Protein AF-A0A6V8PEJ6-F1 (afdb_monomer_lite)

Organism: NCBI:txid2754717

Structure (mmCIF, N/CA/C/O backbone):
data_AF-A0A6V8PEJ6-F1
#
_entry.id   AF-A0A6V8PEJ6-F1
#
loop_
_atom_site.group_PDB
_atom_site.id
_atom_site.type_symbol
_atom_site.label_atom_id
_atom_site.label_alt_id
_atom_site.label_comp_id
_atom_site.label_asym_id
_atom_site.label_entity_id
_atom_site.label_seq_id
_atom_site.pdbx_PDB_ins_code
_atom_site.Cartn_x
_atom_site.Cartn_y
_atom_site.Cartn_z
_atom_site.occupancy
_atom_site.B_iso_or_equiv
_atom_site.auth_seq_id
_atom_site.auth_comp_id
_atom_site.auth_asym_id
_atom_site.auth_atom_id
_atom_site.pdbx_PDB_model_num
ATOM 1 N N . ASP A 1 1 ? 34.571 11.837 -68.933 1.00 83.56 1 ASP A N 1
ATOM 2 C CA . ASP A 1 1 ? 34.735 12.497 -67.624 1.00 83.56 1 ASP A CA 1
ATOM 3 C C . ASP A 1 1 ? 33.557 12.361 -66.651 1.00 83.56 1 ASP A C 1
ATOM 5 O O . ASP A 1 1 ? 33.767 12.347 -65.449 1.00 83.56 1 ASP A O 1
ATOM 9 N N . LEU A 1 2 ? 32.309 12.192 -67.110 1.00 94.44 2 LEU A N 1
ATOM 10 C CA . LEU A 1 2 ? 31.148 12.070 -66.205 1.00 94.44 2 LEU A CA 1
ATOM 11 C C . LEU A 1 2 ? 31.206 10.866 -65.246 1.00 94.44 2 LEU A C 1
ATOM 13 O O . LEU A 1 2 ? 30.817 10.989 -64.090 1.00 94.44 2 LEU A O 1
ATOM 17 N N . SER A 1 3 ? 31.718 9.718 -65.701 1.00 96.25 3 SER A N 1
ATOM 18 C CA . SER A 1 3 ? 31.796 8.504 -64.872 1.00 96.25 3 SER A CA 1
ATOM 19 C C . SER A 1 3 ? 32.694 8.672 -63.643 1.00 96.25 3 SER A C 1
ATOM 21 O O . SER A 1 3 ? 32.374 8.134 -62.589 1.00 96.25 3 SER A O 1
ATOM 23 N N . ALA A 1 4 ? 33.798 9.418 -63.763 1.00 96.31 4 ALA A N 1
ATOM 24 C CA . ALA A 1 4 ? 34.712 9.661 -62.649 1.00 96.31 4 ALA A CA 1
ATOM 25 C C . ALA A 1 4 ? 34.048 10.547 -61.587 1.00 96.31 4 ALA A C 1
ATOM 27 O O . ALA A 1 4 ? 34.041 10.201 -60.410 1.00 96.31 4 ALA A O 1
ATOM 28 N N . LYS A 1 5 ? 33.376 11.619 -62.025 1.00 97.12 5 LYS A N 1
ATOM 29 C CA . LYS A 1 5 ? 32.626 12.521 -61.142 1.00 97.12 5 LYS A CA 1
ATOM 30 C C . LYS A 1 5 ? 31.490 11.814 -60.391 1.00 97.12 5 LYS A C 1
ATOM 32 O O . LYS A 1 5 ? 31.260 12.100 -59.222 1.00 97.12 5 LYS A O 1
ATOM 37 N N . VAL A 1 6 ? 30.784 10.885 -61.042 1.00 97.50 6 VAL A N 1
ATOM 38 C CA . VAL A 1 6 ? 29.747 10.073 -60.378 1.00 97.50 6 VAL A CA 1
ATOM 39 C C . VAL A 1 6 ? 30.364 9.149 -59.327 1.00 97.50 6 VAL A C 1
ATOM 41 O O . VAL A 1 6 ? 29.827 9.059 -58.228 1.00 97.50 6 VAL A O 1
ATOM 44 N N . SER A 1 7 ? 31.494 8.502 -59.631 1.00 97.19 7 SER A N 1
ATOM 45 C CA . SER A 1 7 ? 32.195 7.639 -58.667 1.00 97.19 7 SER A CA 1
ATOM 46 C C . SER A 1 7 ? 32.641 8.422 -57.432 1.00 97.19 7 SER A C 1
ATOM 48 O O . SER A 1 7 ? 32.382 7.999 -56.311 1.00 97.19 7 SER A O 1
ATOM 50 N N . GLU A 1 8 ? 33.231 9.601 -57.635 1.00 97.50 8 GLU A N 1
ATOM 51 C CA . GLU A 1 8 ? 33.653 10.494 -56.553 1.00 97.50 8 GLU A CA 1
ATOM 52 C C . GLU A 1 8 ? 32.466 10.946 -55.688 1.00 97.50 8 GLU A C 1
ATOM 54 O O . GLU A 1 8 ? 32.541 10.899 -54.462 1.00 97.50 8 GLU A O 1
ATOM 59 N N . MET A 1 9 ? 31.336 11.311 -56.310 1.00 97.69 9 MET A N 1
ATOM 60 C CA . MET A 1 9 ? 30.112 11.648 -55.578 1.00 97.69 9 MET A CA 1
ATOM 61 C C . MET A 1 9 ? 29.612 10.469 -54.735 1.00 97.69 9 MET A C 1
ATOM 63 O O . MET A 1 9 ? 29.297 10.655 -53.563 1.00 97.69 9 MET A O 1
ATOM 67 N N . VAL A 1 10 ? 29.559 9.257 -55.297 1.00 97.88 10 VAL A N 1
ATOM 68 C CA . VAL A 1 10 ? 29.095 8.058 -54.576 1.00 97.88 10 VAL A CA 1
ATOM 69 C C . VAL A 1 10 ? 30.013 7.720 -53.399 1.00 97.88 10 VAL A C 1
ATOM 71 O O . VAL A 1 10 ? 29.522 7.405 -52.314 1.00 97.88 10 VAL A O 1
ATOM 74 N N . GLU A 1 11 ? 31.331 7.822 -53.574 1.00 97.69 11 GLU A N 1
ATOM 75 C CA . GLU A 1 11 ? 32.294 7.623 -52.487 1.00 97.69 11 GLU A CA 1
ATOM 76 C C . GLU A 1 11 ? 32.169 8.696 -51.397 1.00 97.69 11 GLU A C 1
ATOM 78 O O . GLU A 1 11 ? 32.212 8.364 -50.210 1.00 97.69 11 GLU A O 1
ATOM 83 N N . GLY A 1 12 ? 31.962 9.960 -51.785 1.00 97.69 12 GLY A N 1
ATOM 84 C CA . GLY A 1 12 ? 31.698 11.068 -50.865 1.00 97.69 12 GLY A CA 1
ATOM 85 C C . GLY A 1 12 ? 30.458 10.815 -50.008 1.00 97.69 12 GLY A C 1
ATOM 86 O O . GLY A 1 12 ? 30.550 10.806 -48.781 1.00 97.69 12 GLY A O 1
ATOM 87 N N . PHE A 1 13 ? 29.330 10.473 -50.639 1.00 98.06 13 PHE A N 1
ATOM 88 C CA . PHE A 1 13 ? 28.095 10.108 -49.935 1.00 98.06 13 PHE A CA 1
ATOM 89 C C . PHE A 1 13 ? 28.278 8.906 -49.002 1.00 98.06 13 PHE A C 1
ATOM 91 O O . PHE A 1 13 ? 27.694 8.863 -47.918 1.00 98.06 13 PHE A O 1
ATOM 98 N N . GLY A 1 14 ? 29.083 7.918 -49.405 1.00 97.81 14 GLY A N 1
ATOM 99 C CA . GLY A 1 14 ? 29.404 6.764 -48.567 1.00 97.81 14 GLY A CA 1
ATOM 100 C C . GLY A 1 14 ? 30.114 7.161 -47.271 1.00 97.81 14 GLY A C 1
ATOM 101 O O . GLY A 1 14 ? 29.737 6.683 -46.199 1.00 97.81 14 GLY A O 1
ATOM 102 N N . LYS A 1 15 ? 31.099 8.064 -47.359 1.00 98.00 15 LYS A N 1
ATOM 103 C CA . LYS A 1 15 ? 31.847 8.578 -46.200 1.00 98.00 15 LYS A CA 1
ATOM 104 C C . LYS A 1 15 ? 30.971 9.442 -45.298 1.00 98.00 15 LYS A C 1
ATOM 106 O O . LYS A 1 15 ? 30.886 9.153 -44.108 1.00 98.00 15 LYS A O 1
ATOM 111 N N . GLU A 1 16 ? 30.247 10.408 -45.863 1.00 98.12 16 GLU A N 1
ATOM 112 C CA . GLU A 1 16 ? 29.334 11.277 -45.104 1.00 98.12 16 GLU A CA 1
ATOM 113 C C . GLU A 1 16 ? 28.268 10.464 -44.360 1.00 98.12 16 GLU A C 1
ATOM 115 O O . GLU A 1 16 ? 27.990 10.700 -43.183 1.00 98.12 16 GLU A O 1
ATOM 120 N N . ARG A 1 17 ? 27.698 9.440 -45.011 1.00 98.25 17 ARG A N 1
ATOM 121 C CA . ARG A 1 17 ? 26.735 8.539 -44.369 1.00 98.25 17 ARG A CA 1
ATOM 122 C C . ARG A 1 17 ? 27.374 7.739 -43.234 1.00 98.25 17 ARG A C 1
ATOM 124 O O . ARG A 1 17 ? 26.731 7.547 -42.201 1.00 98.25 17 ARG A O 1
ATOM 131 N N . ALA A 1 18 ? 28.598 7.244 -43.418 1.00 97.62 18 ALA A N 1
ATOM 132 C CA . ALA A 1 18 ? 29.306 6.503 -42.379 1.00 97.62 18 ALA A CA 1
ATOM 133 C C . ALA A 1 18 ? 29.578 7.393 -41.156 1.00 97.62 18 ALA A C 1
ATOM 135 O O . ALA A 1 18 ? 29.239 6.995 -40.040 1.00 97.62 18 ALA A O 1
ATOM 136 N N . GLU A 1 19 ? 30.082 8.609 -41.371 1.00 98.12 19 GLU A N 1
ATOM 137 C CA . GLU A 1 19 ? 30.336 9.607 -40.325 1.00 98.12 19 GLU A CA 1
ATOM 138 C C . GLU A 1 19 ? 29.052 9.995 -39.585 1.00 98.12 19 GLU A C 1
ATOM 140 O O . GLU A 1 19 ? 28.992 9.885 -38.360 1.00 98.12 19 GLU A O 1
ATOM 145 N N . MET A 1 20 ? 27.982 10.326 -40.314 1.00 98.06 20 MET A N 1
ATOM 146 C CA . MET A 1 20 ? 26.683 10.652 -39.720 1.00 98.06 20 MET A CA 1
ATOM 147 C C . MET A 1 20 ? 26.125 9.478 -38.905 1.00 98.06 20 MET A C 1
ATOM 149 O O . MET A 1 20 ? 25.603 9.669 -37.810 1.00 98.06 20 MET A O 1
ATOM 153 N N . SER A 1 21 ? 26.267 8.243 -39.397 1.00 97.88 21 SER A N 1
ATOM 154 C CA . SER A 1 21 ? 25.815 7.057 -38.662 1.00 97.88 21 SER A CA 1
ATOM 155 C C . SER A 1 21 ? 26.624 6.803 -37.387 1.00 97.88 21 SER A C 1
ATOM 157 O O . SER A 1 21 ? 26.063 6.345 -36.392 1.00 97.88 21 SER A O 1
ATOM 159 N N . ALA A 1 22 ? 27.926 7.104 -37.396 1.00 98.12 22 ALA A N 1
ATOM 160 C CA . ALA A 1 22 ? 28.783 6.993 -36.223 1.00 98.12 22 ALA A CA 1
ATOM 161 C C . ALA A 1 22 ? 28.431 8.068 -35.187 1.00 98.12 22 ALA A C 1
ATOM 163 O O . ALA A 1 22 ? 28.291 7.747 -34.007 1.00 98.12 22 ALA A O 1
ATOM 164 N N . GLN A 1 23 ? 28.201 9.306 -35.636 1.00 97.94 23 GLN A N 1
ATOM 165 C CA . GLN A 1 23 ? 27.769 10.405 -34.777 1.00 97.94 23 GLN A CA 1
ATOM 166 C C . GLN A 1 23 ? 26.413 10.110 -34.125 1.00 97.94 23 GLN A C 1
ATOM 168 O O . GLN A 1 23 ? 26.304 10.169 -32.906 1.00 97.94 23 GLN A O 1
ATOM 173 N N . LEU A 1 24 ? 25.414 9.667 -34.899 1.00 98.25 24 LEU A N 1
ATOM 174 C CA . LEU A 1 24 ? 24.100 9.301 -34.359 1.00 98.25 24 LEU A CA 1
ATOM 175 C C . LEU A 1 24 ? 24.185 8.176 -33.320 1.00 98.25 24 LEU A C 1
ATOM 177 O O . LEU A 1 24 ? 23.497 8.223 -32.305 1.00 98.25 24 LEU A O 1
ATOM 181 N N . LYS A 1 25 ? 25.038 7.168 -33.539 1.00 98.19 25 LYS A N 1
ATOM 182 C CA . LYS A 1 25 ? 25.256 6.099 -32.550 1.00 98.19 25 LYS A CA 1
ATOM 183 C C . LYS A 1 25 ? 25.897 6.627 -31.268 1.00 98.19 25 LYS A C 1
ATOM 185 O O . LYS A 1 25 ? 25.484 6.219 -30.186 1.00 98.19 25 LYS A O 1
ATOM 190 N N . ALA A 1 26 ? 26.885 7.514 -31.383 1.00 98.25 26 ALA A N 1
ATOM 191 C CA . ALA A 1 26 ? 27.541 8.123 -30.230 1.00 98.25 26 ALA A CA 1
ATOM 192 C C . ALA A 1 26 ? 26.567 8.999 -29.426 1.00 98.25 26 ALA A C 1
ATOM 194 O O . ALA A 1 26 ? 26.500 8.875 -28.202 1.00 98.25 26 ALA A O 1
ATOM 195 N N . ASP A 1 27 ? 25.764 9.814 -30.111 1.00 97.94 27 ASP A N 1
ATOM 196 C CA . ASP A 1 27 ? 24.759 10.676 -29.488 1.00 97.94 27 ASP A CA 1
ATOM 197 C C . ASP A 1 27 ? 23.665 9.851 -28.795 1.00 97.94 27 ASP A C 1
ATOM 199 O O . ASP A 1 27 ? 23.291 10.154 -27.662 1.00 97.94 27 ASP A O 1
ATOM 203 N N . LEU A 1 28 ? 23.201 8.760 -29.420 1.00 98.00 28 LEU A N 1
ATOM 204 C CA . LEU A 1 28 ? 22.236 7.841 -28.807 1.00 98.00 28 LEU A CA 1
ATOM 205 C C . LEU A 1 28 ? 22.798 7.162 -27.555 1.00 98.00 28 LEU A C 1
ATOM 207 O O . LEU A 1 28 ? 22.116 7.138 -26.531 1.00 98.00 28 LEU A O 1
ATOM 211 N N . ALA A 1 29 ? 24.034 6.658 -27.611 1.00 98.00 29 ALA A N 1
ATOM 212 C CA . ALA A 1 29 ? 24.680 6.027 -26.461 1.00 98.00 29 ALA A CA 1
ATOM 213 C C . ALA A 1 29 ? 24.855 7.017 -25.299 1.00 98.00 29 ALA A C 1
ATOM 215 O O . ALA A 1 29 ? 24.593 6.681 -24.144 1.00 98.00 29 ALA A O 1
ATOM 216 N N . LYS A 1 30 ? 25.241 8.263 -25.601 1.00 98.12 30 LYS A N 1
ATOM 217 C CA . LYS A 1 30 ? 25.350 9.329 -24.602 1.00 98.12 30 LYS A CA 1
ATOM 218 C C . LYS A 1 30 ? 23.989 9.670 -23.989 1.00 98.12 30 LYS A C 1
ATOM 220 O O . LYS A 1 30 ? 23.871 9.708 -22.767 1.00 98.12 30 LYS A O 1
ATOM 225 N N . ALA A 1 31 ? 22.961 9.860 -24.814 1.00 97.94 31 ALA A N 1
ATOM 226 C CA . ALA A 1 31 ? 21.611 10.175 -24.350 1.00 97.94 31 ALA A CA 1
ATOM 227 C C . ALA A 1 31 ? 20.985 9.032 -23.532 1.00 97.94 31 ALA A C 1
ATOM 229 O O . ALA A 1 31 ? 20.185 9.270 -22.629 1.00 97.94 31 ALA A O 1
ATOM 230 N N . GLU A 1 32 ? 21.306 7.776 -23.841 1.00 97.31 32 GLU A N 1
ATOM 231 C CA . GLU A 1 32 ? 20.893 6.627 -23.034 1.00 97.31 32 GLU A CA 1
ATOM 232 C C . GLU A 1 32 ? 21.615 6.589 -21.683 1.00 97.31 32 GLU A C 1
ATOM 234 O O . GLU A 1 32 ? 20.956 6.444 -20.655 1.00 97.31 32 GLU A O 1
ATOM 239 N N . ALA A 1 33 ? 22.932 6.813 -21.658 1.00 98.00 33 ALA A N 1
ATOM 240 C CA . ALA A 1 33 ? 23.697 6.890 -20.415 1.00 98.00 33 ALA A CA 1
ATOM 241 C C . ALA A 1 33 ? 23.202 8.021 -19.494 1.00 98.00 33 ALA A C 1
ATOM 243 O O . ALA A 1 33 ? 23.064 7.818 -18.287 1.00 98.00 33 ALA A O 1
ATOM 244 N N . GLU A 1 34 ? 22.883 9.192 -20.054 1.00 98.56 34 GLU A N 1
ATOM 245 C CA . GLU A 1 34 ? 22.299 10.313 -19.307 1.00 98.56 34 GLU A CA 1
ATOM 246 C C . GLU A 1 34 ? 20.919 9.960 -18.735 1.00 98.56 34 GLU A C 1
ATOM 248 O O . GLU A 1 34 ? 20.678 10.196 -17.551 1.00 98.56 34 GLU A O 1
ATOM 253 N N . ARG A 1 35 ? 20.045 9.314 -19.520 1.00 98.00 35 ARG A N 1
ATOM 254 C CA . ARG A 1 35 ? 18.730 8.850 -19.041 1.00 98.00 35 ARG A CA 1
ATOM 255 C C . ARG A 1 35 ? 18.845 7.830 -17.909 1.00 98.00 35 ARG A C 1
ATOM 257 O O . ARG A 1 35 ? 18.121 7.935 -16.924 1.00 98.00 35 ARG A O 1
ATOM 264 N N . VAL A 1 36 ? 19.753 6.859 -18.023 1.00 98.31 36 VAL A N 1
ATOM 265 C CA . VAL A 1 36 ? 19.982 5.859 -16.965 1.00 98.31 36 VAL A CA 1
ATOM 266 C C . VAL A 1 36 ? 20.495 6.528 -15.693 1.00 98.31 36 VAL A C 1
ATOM 268 O O . VAL A 1 36 ? 20.031 6.199 -14.603 1.00 98.31 36 VAL A O 1
ATOM 271 N N . ARG A 1 37 ? 21.412 7.493 -15.815 1.00 98.50 37 ARG A N 1
ATOM 272 C CA . ARG A 1 37 ? 21.921 8.246 -14.667 1.00 98.50 37 ARG A CA 1
ATOM 273 C C . ARG A 1 37 ? 20.817 9.044 -13.972 1.00 98.50 37 ARG A C 1
ATOM 275 O O . ARG A 1 37 ? 20.703 8.945 -12.756 1.00 98.50 37 ARG A O 1
ATOM 282 N N . GLN A 1 38 ? 19.993 9.769 -14.727 1.00 98.12 38 GLN A N 1
ATOM 283 C CA . GLN A 1 38 ? 18.852 10.511 -14.178 1.00 98.12 38 GLN A CA 1
ATOM 284 C C . GLN A 1 38 ? 17.876 9.579 -13.454 1.00 98.12 38 GLN A C 1
ATOM 286 O O . GLN A 1 38 ? 17.518 9.833 -12.310 1.00 98.12 38 GLN A O 1
ATOM 291 N N . ALA A 1 39 ? 17.524 8.444 -14.066 1.00 97.44 39 ALA A N 1
ATOM 292 C CA . ALA A 1 39 ? 16.646 7.460 -13.437 1.00 97.44 39 ALA A CA 1
ATOM 293 C C . ALA A 1 39 ? 17.239 6.880 -12.137 1.00 97.44 39 ALA A C 1
ATOM 295 O O . ALA A 1 39 ? 16.510 6.648 -11.174 1.00 97.44 39 ALA A O 1
ATOM 296 N N . GLN A 1 40 ? 18.557 6.654 -12.084 1.00 96.94 40 GLN A N 1
ATOM 297 C CA . GLN A 1 40 ? 19.236 6.207 -10.864 1.00 96.94 40 GLN A CA 1
ATOM 298 C C . GLN A 1 40 ? 19.265 7.284 -9.774 1.00 96.94 40 GLN A C 1
ATOM 300 O O . GLN A 1 40 ? 19.115 6.951 -8.600 1.00 96.94 40 GLN A O 1
ATOM 305 N N . GLU A 1 41 ? 19.466 8.551 -10.139 1.00 98.44 41 GLU A N 1
ATOM 306 C CA . GLU A 1 41 ? 19.435 9.679 -9.202 1.00 98.44 41 GLU A CA 1
ATOM 307 C C . GLU A 1 41 ? 18.021 9.853 -8.619 1.00 98.44 41 GLU A C 1
ATOM 309 O O . GLU A 1 41 ? 17.873 9.820 -7.399 1.00 98.44 41 GLU A O 1
ATOM 314 N N . GLU A 1 42 ? 16.971 9.855 -9.449 1.00 98.00 42 GLU A N 1
ATOM 315 C CA . GLU A 1 42 ? 15.575 9.893 -8.983 1.00 98.00 42 GLU A CA 1
ATOM 316 C C . GLU A 1 42 ? 15.216 8.697 -8.086 1.00 98.00 42 GLU A C 1
ATOM 318 O O . GLU A 1 42 ? 14.520 8.841 -7.078 1.00 98.00 42 GLU A O 1
ATOM 323 N N . ALA A 1 43 ? 15.681 7.491 -8.432 1.00 97.31 43 ALA A N 1
ATOM 324 C CA . ALA A 1 43 ? 15.447 6.302 -7.616 1.00 97.31 43 ALA A CA 1
ATOM 325 C C . ALA A 1 43 ? 16.132 6.408 -6.246 1.00 97.31 43 ALA A C 1
ATOM 327 O O . ALA A 1 43 ? 15.553 5.993 -5.240 1.00 97.31 43 ALA A O 1
ATOM 328 N N . ARG A 1 44 ? 17.340 6.984 -6.190 1.00 98.31 44 ARG A N 1
ATOM 329 C CA . ARG A 1 44 ? 18.059 7.237 -4.935 1.00 98.31 44 ARG A CA 1
ATOM 330 C C . ARG A 1 44 ? 17.371 8.298 -4.086 1.00 98.31 44 ARG A C 1
ATOM 332 O O . ARG A 1 44 ? 17.237 8.081 -2.887 1.00 98.31 44 ARG A O 1
ATOM 339 N N . GLU A 1 45 ? 16.907 9.390 -4.688 1.00 98.31 45 GLU A N 1
ATOM 340 C CA . GLU A 1 45 ? 16.144 10.426 -3.980 1.00 98.31 45 GLU A CA 1
ATOM 341 C C . GLU A 1 45 ? 14.861 9.844 -3.379 1.00 98.31 45 GLU A C 1
ATOM 343 O O . GLU A 1 45 ? 14.632 9.958 -2.176 1.00 98.31 45 GLU A O 1
ATOM 348 N N . ARG A 1 46 ? 14.079 9.096 -4.169 1.00 97.50 46 ARG A N 1
ATOM 349 C CA . ARG A 1 46 ? 12.873 8.421 -3.663 1.00 97.50 46 ARG A CA 1
ATOM 350 C C . ARG A 1 46 ? 13.189 7.432 -2.548 1.00 97.50 46 ARG A C 1
ATOM 352 O O . ARG A 1 46 ? 12.461 7.387 -1.562 1.00 97.50 46 ARG A O 1
ATOM 359 N N . ALA A 1 47 ? 14.256 6.645 -2.685 1.00 96.94 47 ALA A N 1
ATOM 360 C CA . ALA A 1 47 ? 14.670 5.705 -1.648 1.00 96.94 47 ALA A CA 1
ATOM 361 C C . ALA A 1 47 ? 15.084 6.418 -0.349 1.00 96.94 47 ALA A C 1
ATOM 363 O O . ALA A 1 47 ? 14.809 5.903 0.734 1.00 96.94 47 ALA A O 1
ATOM 364 N N . ALA A 1 48 ? 15.692 7.605 -0.445 1.00 97.94 48 ALA A N 1
ATOM 365 C CA . ALA A 1 48 ? 16.069 8.418 0.709 1.00 97.94 48 ALA A CA 1
ATOM 366 C C . ALA A 1 48 ? 14.857 9.038 1.433 1.00 97.94 48 ALA A C 1
ATOM 368 O O . ALA A 1 48 ? 14.906 9.204 2.648 1.00 97.94 48 ALA A O 1
ATOM 369 N N . GLU A 1 49 ? 13.752 9.317 0.731 1.00 98.25 49 GLU A N 1
ATOM 370 C CA . GLU A 1 49 ? 12.515 9.841 1.338 1.00 98.25 49 GLU A CA 1
ATOM 371 C C . GLU A 1 49 ? 11.680 8.778 2.076 1.00 98.25 49 GLU A C 1
ATOM 373 O O . GLU A 1 49 ? 10.917 9.097 2.991 1.00 98.25 49 GLU A O 1
ATOM 378 N N . VAL A 1 50 ? 11.783 7.502 1.687 1.00 98.25 50 VAL A N 1
ATOM 379 C CA . VAL A 1 50 ? 11.018 6.399 2.302 1.00 98.25 50 VAL A CA 1
ATOM 380 C C . VAL A 1 50 ? 11.182 6.309 3.829 1.00 98.25 50 VAL A C 1
ATOM 382 O O . VAL A 1 50 ? 10.151 6.207 4.501 1.00 98.25 50 VAL A O 1
ATOM 385 N N . PRO A 1 51 ? 12.394 6.341 4.424 1.00 97.75 51 PRO A N 1
ATOM 386 C CA . PRO A 1 51 ? 12.542 6.257 5.878 1.00 97.75 51 PRO A CA 1
ATOM 387 C C . PRO A 1 51 ? 11.900 7.437 6.612 1.00 97.75 51 PRO A C 1
ATOM 389 O O . PRO A 1 51 ? 11.279 7.223 7.650 1.00 97.75 51 PRO A O 1
ATOM 392 N N . GLU A 1 52 ? 11.976 8.654 6.067 1.00 97.81 52 GLU A N 1
ATOM 393 C CA . GLU A 1 52 ? 11.340 9.834 6.666 1.00 97.81 52 GLU A CA 1
ATOM 394 C C . GLU A 1 52 ? 9.812 9.707 6.644 1.00 97.81 52 GLU A C 1
ATOM 396 O O . GLU A 1 52 ? 9.146 9.903 7.661 1.00 97.81 52 GLU A O 1
ATOM 401 N N . ARG A 1 53 ? 9.244 9.281 5.507 1.00 98.25 53 ARG A N 1
ATOM 402 C CA . ARG A 1 53 ? 7.803 9.004 5.401 1.00 98.25 53 ARG A CA 1
ATOM 403 C C . ARG A 1 53 ? 7.372 7.912 6.376 1.00 98.25 53 ARG A C 1
ATOM 405 O O . ARG A 1 53 ? 6.336 8.054 7.020 1.00 98.25 53 ARG A O 1
ATOM 412 N N . ARG A 1 54 ? 8.163 6.842 6.508 1.00 98.06 54 ARG A N 1
ATOM 413 C CA . ARG A 1 54 ? 7.891 5.748 7.450 1.00 98.06 54 ARG A CA 1
ATOM 414 C C . ARG A 1 54 ? 7.929 6.233 8.899 1.00 98.06 54 ARG A C 1
ATOM 416 O O . ARG A 1 54 ? 7.024 5.894 9.653 1.00 98.06 54 ARG A O 1
ATOM 423 N N . ALA A 1 55 ? 8.922 7.043 9.270 1.00 98.12 55 ALA A N 1
ATOM 424 C CA . ALA A 1 55 ? 9.028 7.623 10.607 1.00 98.12 55 ALA A CA 1
ATOM 425 C C . ALA A 1 55 ? 7.818 8.511 10.929 1.00 98.12 55 ALA A C 1
ATOM 427 O O . ALA A 1 55 ? 7.187 8.332 11.965 1.00 98.12 55 ALA A O 1
ATOM 428 N N . LYS A 1 56 ? 7.421 9.382 9.994 1.00 98.38 56 LYS A N 1
ATOM 429 C CA . LYS A 1 56 ? 6.244 10.245 10.153 1.00 98.38 56 LYS A CA 1
ATOM 430 C C . LYS A 1 56 ? 4.942 9.452 10.301 1.00 98.38 56 LYS A C 1
ATOM 432 O O . LYS A 1 56 ? 4.100 9.802 11.120 1.00 98.38 56 LYS A O 1
ATOM 437 N N . VAL A 1 57 ? 4.762 8.386 9.518 1.00 98.50 57 VAL A N 1
ATOM 438 C CA . VAL A 1 57 ? 3.590 7.502 9.653 1.00 98.50 57 VAL A CA 1
ATOM 439 C C . VAL A 1 57 ? 3.596 6.795 11.010 1.00 98.50 57 VAL A C 1
ATOM 441 O O . VAL A 1 57 ? 2.549 6.727 11.645 1.00 98.50 57 VAL A O 1
ATOM 444 N N . SER A 1 58 ? 4.756 6.325 11.478 1.00 98.25 58 SER A N 1
ATOM 445 C CA . SER A 1 58 ? 4.898 5.711 12.807 1.00 98.25 58 SER A CA 1
ATOM 446 C C . SER A 1 58 ? 4.501 6.680 13.921 1.00 98.25 58 SER A C 1
ATOM 448 O O . SER A 1 58 ? 3.684 6.337 14.767 1.00 98.25 58 SER A O 1
ATOM 450 N N . GLU A 1 59 ? 5.002 7.916 13.874 1.00 98.44 59 GLU A N 1
ATOM 451 C CA . GLU A 1 59 ? 4.674 8.964 14.846 1.00 98.44 59 GLU A CA 1
ATOM 452 C C . GLU A 1 59 ? 3.170 9.283 14.862 1.00 98.44 59 GLU A C 1
ATOM 454 O O . GLU A 1 59 ? 2.561 9.389 15.926 1.00 98.44 59 GLU A O 1
ATOM 459 N N . MET A 1 60 ? 2.540 9.380 13.684 1.00 98.31 60 MET A N 1
ATOM 460 C CA . MET A 1 60 ? 1.093 9.589 13.588 1.00 98.31 60 MET A CA 1
ATOM 461 C C . MET A 1 60 ? 0.300 8.429 14.201 1.00 98.31 60 MET A C 1
ATOM 463 O O . MET A 1 60 ? -0.681 8.674 14.900 1.00 98.31 60 MET A O 1
ATOM 467 N N . LEU A 1 61 ? 0.707 7.179 13.958 1.00 97.94 61 LEU A N 1
ATOM 468 C CA . LEU A 1 61 ? 0.043 5.998 14.521 1.00 97.94 61 LEU A CA 1
ATOM 469 C C . LEU A 1 61 ? 0.188 5.928 16.045 1.00 97.94 61 LEU A C 1
ATOM 471 O O . LEU A 1 61 ? -0.789 5.640 16.733 1.00 97.94 61 LEU A O 1
ATOM 475 N N . GLU A 1 62 ? 1.363 6.257 16.582 1.00 97.50 62 GLU A N 1
ATOM 476 C CA . GLU A 1 62 ? 1.567 6.374 18.031 1.00 97.50 62 GLU A CA 1
ATOM 477 C C . GLU A 1 62 ? 0.693 7.477 18.644 1.00 97.50 62 GLU A C 1
ATOM 479 O O . GLU A 1 62 ? 0.135 7.295 19.729 1.00 97.50 62 GLU A O 1
ATOM 484 N N . GLY A 1 63 ? 0.539 8.606 17.945 1.00 97.69 63 GLY A N 1
ATOM 485 C CA . GLY A 1 63 ? -0.376 9.680 18.333 1.00 97.69 63 GLY A CA 1
ATOM 486 C C . GLY A 1 63 ? -1.830 9.210 18.392 1.00 97.69 63 GLY A C 1
ATOM 487 O O . GLY A 1 63 ? -2.494 9.408 19.407 1.00 97.69 63 GLY A O 1
ATOM 488 N N . PHE A 1 64 ? -2.302 8.514 17.352 1.00 97.75 64 PHE A N 1
ATOM 489 C CA . PHE A 1 64 ? -3.653 7.946 17.329 1.00 97.75 64 PHE A CA 1
ATOM 490 C C . PHE A 1 64 ? -3.888 6.933 18.452 1.00 97.75 64 PHE A C 1
ATOM 492 O O . PHE A 1 64 ? -4.959 6.953 19.052 1.00 97.75 64 PHE A O 1
ATOM 499 N N . GLY A 1 65 ? -2.903 6.086 18.765 1.00 96.25 65 GLY A N 1
ATOM 500 C CA . GLY A 1 65 ? -3.008 5.130 19.868 1.00 96.25 65 GLY A CA 1
ATOM 501 C C . GLY A 1 65 ? -3.215 5.823 21.216 1.00 96.25 65 GLY A C 1
ATOM 502 O O . GLY A 1 65 ? -4.127 5.471 21.961 1.00 96.25 65 GLY A O 1
ATOM 503 N N . LYS A 1 66 ? -2.426 6.867 21.503 1.00 97.62 66 LYS A N 1
ATOM 504 C CA . LYS A 1 66 ? -2.576 7.662 22.733 1.00 97.62 66 LYS A CA 1
ATOM 505 C C . LYS A 1 66 ? -3.939 8.348 22.793 1.00 97.62 66 LYS A C 1
ATOM 507 O O . LYS A 1 66 ? -4.651 8.186 23.779 1.00 97.62 66 LYS A O 1
ATOM 512 N N . GLU A 1 67 ? -4.341 9.038 21.727 1.00 97.69 67 GLU A N 1
ATOM 513 C CA . GLU A 1 67 ? -5.651 9.695 21.679 1.00 97.69 67 GLU A CA 1
ATOM 514 C C . GLU A 1 67 ? -6.817 8.713 21.860 1.00 97.69 67 GLU A C 1
ATOM 516 O O . GLU A 1 67 ? -7.792 9.047 22.531 1.00 97.69 67 GLU A O 1
ATOM 521 N N . ASP A 1 68 ? -6.743 7.512 21.279 1.00 96.94 68 ASP A N 1
ATOM 522 C CA . ASP A 1 68 ? -7.786 6.497 21.445 1.00 96.94 68 ASP A CA 1
ATOM 523 C C . ASP A 1 68 ? -7.876 6.029 22.903 1.00 96.94 68 ASP A C 1
ATOM 525 O O . ASP A 1 68 ? -8.968 6.004 23.473 1.00 96.94 68 ASP A O 1
ATOM 529 N N . THR A 1 69 ? -6.735 5.756 23.548 1.00 96.00 69 THR A N 1
ATOM 530 C CA . THR A 1 69 ? -6.715 5.391 24.975 1.00 96.00 69 THR A CA 1
ATOM 531 C C . THR A 1 69 ? -7.272 6.494 25.877 1.00 96.00 69 THR A C 1
ATOM 533 O O . THR A 1 69 ? -8.075 6.207 26.766 1.00 96.00 69 THR A O 1
ATOM 536 N N . GLU A 1 70 ? -6.935 7.761 25.621 1.00 98.12 70 GLU A N 1
ATOM 537 C CA . GLU A 1 70 ? -7.462 8.905 26.373 1.00 98.12 70 GLU A CA 1
ATOM 538 C C . GLU A 1 70 ? -8.972 9.082 26.167 1.00 98.12 70 GLU A C 1
ATOM 540 O O . GLU A 1 70 ? -9.709 9.317 27.127 1.00 98.12 70 GLU A O 1
ATOM 545 N N . ARG A 1 71 ? -9.466 8.919 24.932 1.00 98.38 71 ARG A N 1
ATOM 546 C CA . ARG A 1 71 ? -10.906 8.976 24.634 1.00 98.38 71 ARG A CA 1
ATOM 547 C C . ARG A 1 71 ? -11.666 7.848 25.319 1.00 98.38 71 ARG A C 1
ATOM 549 O O . ARG A 1 71 ? -12.717 8.113 25.897 1.00 98.38 71 ARG A O 1
ATOM 556 N N . ARG A 1 72 ? -11.150 6.615 25.286 1.00 97.31 72 ARG A N 1
ATOM 557 C CA . ARG A 1 72 ? -11.757 5.474 25.991 1.00 97.31 72 ARG A CA 1
ATOM 558 C C . ARG A 1 72 ? -11.818 5.725 27.496 1.00 97.31 72 ARG A C 1
ATOM 560 O O . ARG A 1 72 ? -12.877 5.534 28.087 1.00 97.31 72 ARG A O 1
ATOM 567 N N . ALA A 1 73 ? -10.734 6.225 28.093 1.00 97.56 73 ALA A N 1
ATOM 568 C CA . ALA A 1 73 ? -10.706 6.580 29.510 1.00 97.56 73 ALA A CA 1
ATOM 569 C C . ALA A 1 73 ? -11.745 7.662 29.853 1.00 97.56 73 ALA A C 1
ATOM 571 O O . ALA A 1 73 ? -12.530 7.484 30.782 1.00 97.56 73 ALA A O 1
ATOM 572 N N . ALA A 1 74 ? -11.821 8.736 29.060 1.00 97.88 74 ALA A N 1
ATOM 573 C CA . ALA A 1 74 ? -12.790 9.814 29.265 1.00 97.88 74 ALA A CA 1
ATOM 574 C C . ALA A 1 74 ? -14.250 9.345 29.114 1.00 97.88 74 ALA A C 1
ATOM 576 O O . ALA A 1 74 ? -15.125 9.761 29.875 1.00 97.88 74 ALA A O 1
ATOM 577 N N . VAL A 1 75 ? -14.531 8.468 28.143 1.00 98.44 75 VAL A N 1
ATOM 578 C CA . VAL A 1 75 ? -15.864 7.870 27.968 1.00 98.44 75 VAL A CA 1
ATOM 579 C C . VAL A 1 75 ? -16.211 6.968 29.152 1.00 98.44 75 VAL A C 1
ATOM 581 O O . VAL A 1 75 ? -17.336 7.040 29.644 1.00 98.44 75 VAL A O 1
ATOM 584 N N . SER A 1 76 ? -15.262 6.164 29.636 1.00 97.75 76 SER A N 1
ATOM 585 C CA . SER A 1 76 ? -15.464 5.317 30.816 1.00 97.75 76 SER A CA 1
ATOM 586 C C . SER A 1 76 ? -15.810 6.153 32.053 1.00 97.75 76 SER A C 1
ATOM 588 O O . SER A 1 76 ? -16.848 5.929 32.677 1.00 97.75 76 SER A O 1
ATOM 590 N N . GLU A 1 77 ? -15.033 7.205 32.333 1.00 98.06 77 GLU A N 1
ATOM 591 C CA . GLU A 1 77 ? -15.286 8.128 33.448 1.00 98.06 77 GLU A CA 1
ATOM 592 C C . GLU A 1 77 ? -16.676 8.785 33.348 1.00 98.06 77 GLU A C 1
ATOM 594 O O . GLU A 1 77 ? -17.425 8.855 34.327 1.00 98.06 77 GLU A O 1
ATOM 599 N N . MET A 1 78 ? -17.074 9.216 32.145 1.00 98.31 78 MET A N 1
ATOM 600 C CA . MET A 1 78 ? -18.405 9.782 31.907 1.00 98.31 78 MET A CA 1
ATOM 601 C C . MET A 1 78 ? -19.524 8.765 32.187 1.00 98.31 78 MET A C 1
ATOM 603 O O . MET A 1 78 ? -20.542 9.116 32.793 1.00 98.31 78 MET A O 1
ATOM 607 N N . LEU A 1 79 ? -19.358 7.512 31.754 1.00 97.94 79 L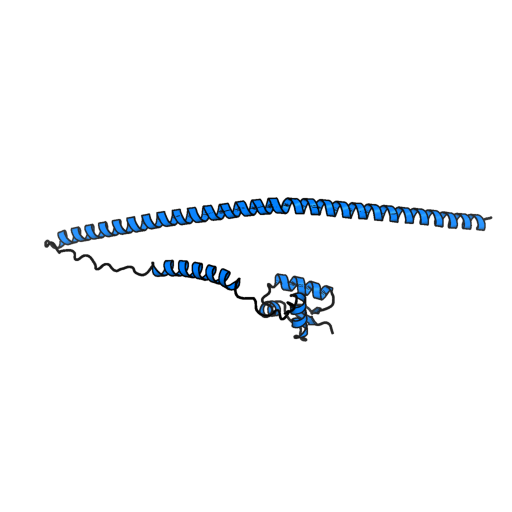EU A N 1
ATOM 608 C CA . LEU A 1 79 ? -20.341 6.449 31.976 1.00 97.94 79 LEU A CA 1
ATOM 609 C C . LEU A 1 79 ? -20.448 6.064 33.454 1.00 97.94 79 LEU A C 1
ATOM 611 O O . LEU A 1 79 ? -21.557 5.828 33.939 1.00 97.94 79 LEU A O 1
ATOM 615 N N . GLU A 1 80 ? -19.338 6.037 34.188 1.00 97.06 80 GLU A N 1
ATOM 616 C CA . GLU A 1 80 ? -19.337 5.836 35.639 1.00 97.06 80 GLU A CA 1
ATOM 617 C C . GLU A 1 80 ? -20.093 6.953 36.365 1.00 97.06 80 GLU A C 1
ATOM 619 O O . GLU A 1 80 ? -20.965 6.674 37.198 1.00 97.06 80 GLU A O 1
ATOM 624 N N . GLY A 1 81 ? -19.827 8.213 36.003 1.00 96.75 81 GLY A N 1
ATOM 625 C CA . GLY A 1 81 ? -20.557 9.370 36.522 1.00 96.75 81 GLY A CA 1
ATOM 626 C C . GLY A 1 81 ? -22.062 9.255 36.273 1.00 96.75 81 GLY A C 1
ATOM 627 O O . GLY A 1 81 ? -22.861 9.387 37.202 1.00 96.75 81 GLY A O 1
ATOM 628 N N . PHE A 1 82 ? -22.453 8.898 35.049 1.00 97.94 82 PHE A N 1
ATOM 629 C CA . PHE A 1 82 ? -23.856 8.701 34.687 1.00 97.94 82 PHE A CA 1
ATOM 630 C C . PHE A 1 82 ? -24.523 7.567 35.482 1.00 97.94 82 PHE A C 1
ATOM 632 O O . PHE A 1 82 ? -25.634 7.733 35.989 1.00 97.94 82 PHE A O 1
ATOM 639 N N . ARG A 1 83 ? -23.851 6.416 35.644 1.00 96.94 83 ARG A N 1
ATOM 640 C CA . ARG A 1 83 ? -24.357 5.286 36.449 1.00 96.94 83 ARG A CA 1
ATOM 641 C C . ARG A 1 83 ? -24.581 5.698 37.905 1.00 96.94 83 ARG A C 1
ATOM 643 O O . ARG A 1 83 ? -25.597 5.332 38.501 1.00 96.94 83 ARG A O 1
ATOM 650 N N . LYS A 1 84 ? -23.669 6.491 38.472 1.00 97.06 84 LYS A N 1
ATOM 651 C CA . LYS A 1 84 ? -23.798 7.024 39.833 1.00 97.06 84 LYS A CA 1
ATOM 652 C C . LYS A 1 84 ? -24.988 7.978 39.962 1.00 97.06 84 LYS A C 1
ATOM 654 O O . LYS A 1 84 ? -25.822 7.782 40.846 1.00 97.06 84 LYS A O 1
ATOM 659 N N . GLU A 1 85 ? -25.117 8.950 39.061 1.00 97.44 85 GLU A N 1
ATOM 660 C CA . GLU A 1 85 ? -26.258 9.879 39.038 1.00 97.44 85 GLU A CA 1
ATOM 661 C C . GLU A 1 85 ? -27.592 9.142 38.883 1.00 97.44 85 GLU A C 1
ATOM 663 O O . GLU A 1 85 ? -28.586 9.482 39.535 1.00 97.44 85 GLU A O 1
ATOM 668 N N . GLN A 1 86 ? -27.621 8.095 38.055 1.00 97.06 86 GLN A N 1
ATOM 669 C CA . GLN A 1 86 ? -28.792 7.245 37.881 1.00 97.06 86 GLN A CA 1
ATOM 670 C C . GLN A 1 86 ? -29.150 6.514 39.182 1.00 97.06 86 GLN A C 1
ATOM 672 O O . GLN A 1 86 ? -30.327 6.472 39.554 1.00 97.06 86 GLN A O 1
ATOM 677 N N . ALA A 1 87 ? -28.162 5.965 39.896 1.00 94.94 87 ALA A N 1
ATOM 678 C CA . ALA A 1 87 ? -28.372 5.286 41.173 1.00 94.94 87 ALA A CA 1
ATOM 679 C C . ALA A 1 87 ? -28.898 6.242 42.260 1.00 94.94 87 ALA A C 1
ATOM 681 O O . ALA A 1 87 ? -29.870 5.913 42.949 1.00 94.94 87 ALA A O 1
ATOM 682 N N . GLU A 1 88 ? -28.314 7.437 42.376 1.00 95.12 88 GLU A N 1
ATOM 683 C CA . GLU A 1 88 ? -28.742 8.483 43.315 1.00 95.12 88 GLU A CA 1
ATOM 684 C C . GLU A 1 88 ? -30.153 8.984 42.992 1.00 95.12 88 GLU A C 1
ATOM 686 O O . GLU A 1 88 ? -31.018 9.048 43.870 1.00 95.12 88 GLU A O 1
ATOM 691 N N . SER A 1 89 ? -30.429 9.249 41.713 1.00 95.75 89 SER A N 1
ATOM 692 C CA . SER A 1 89 ? -31.760 9.637 41.243 1.00 95.75 89 SER A CA 1
ATOM 693 C C . SER A 1 89 ? -32.786 8.554 41.559 1.00 95.75 89 SER A C 1
ATOM 695 O O . SER A 1 89 ? -33.858 8.846 42.090 1.00 95.75 89 SER A O 1
ATOM 697 N N . ALA A 1 90 ? -32.467 7.285 41.289 1.00 95.62 90 ALA A N 1
ATOM 698 C CA . ALA A 1 90 ? -33.349 6.165 41.591 1.00 95.62 90 ALA A CA 1
ATOM 699 C C . ALA A 1 90 ? -33.628 6.032 43.098 1.00 95.62 90 ALA A C 1
ATOM 701 O O . ALA A 1 90 ? -34.748 5.679 43.476 1.00 95.62 90 ALA A O 1
ATOM 702 N N . ALA A 1 91 ? -32.643 6.306 43.958 1.00 94.62 91 ALA A N 1
ATOM 703 C CA . ALA A 1 91 ? -32.832 6.342 45.407 1.00 94.62 91 ALA A CA 1
ATOM 704 C C . ALA A 1 91 ? -33.751 7.504 45.829 1.00 94.62 91 ALA A C 1
ATOM 706 O O . ALA A 1 91 ? -34.753 7.272 46.504 1.00 94.62 91 ALA A O 1
ATOM 707 N N . ALA A 1 92 ? -33.498 8.722 45.338 1.00 95.56 92 ALA A N 1
ATOM 708 C CA . ALA A 1 92 ? -34.327 9.895 45.624 1.00 95.56 92 ALA A CA 1
ATOM 709 C C . ALA A 1 92 ? -35.788 9.709 45.169 1.00 95.56 92 ALA A C 1
ATOM 711 O O . ALA A 1 92 ? -36.728 10.069 45.883 1.00 95.56 92 ALA A O 1
ATOM 712 N N . TRP A 1 93 ? -35.998 9.089 44.003 1.00 96.44 93 TRP A N 1
ATOM 713 C CA . TRP A 1 93 ? -37.331 8.732 43.514 1.00 96.44 93 TRP A CA 1
ATOM 714 C C . TRP A 1 93 ? -38.035 7.731 44.432 1.00 96.44 93 TRP A C 1
ATOM 716 O O . TRP A 1 93 ? -39.220 7.904 44.728 1.00 96.44 93 TRP A O 1
ATOM 726 N N . ARG A 1 94 ? -37.325 6.702 44.915 1.00 93.69 94 ARG A N 1
ATOM 727 C CA . ARG A 1 94 ? -37.873 5.726 45.871 1.00 93.69 94 ARG A CA 1
ATOM 728 C C . ARG A 1 94 ? -38.306 6.399 47.175 1.00 93.69 94 ARG A C 1
ATOM 730 O O . ARG A 1 94 ? -39.414 6.132 47.646 1.00 93.69 94 ARG A O 1
ATOM 737 N N . ASP A 1 95 ? -37.501 7.316 47.700 1.00 93.44 95 ASP A N 1
ATOM 738 C CA . ASP A 1 95 ? -37.818 8.068 48.918 1.00 93.44 95 ASP A CA 1
ATOM 739 C C . ASP A 1 95 ? -39.041 8.976 48.732 1.00 93.44 95 ASP A C 1
ATOM 741 O O . ASP A 1 95 ? -39.960 8.992 49.560 1.00 93.44 95 ASP A O 1
ATOM 745 N N . LEU A 1 96 ? -39.121 9.687 47.604 1.00 95.25 96 LEU A N 1
ATOM 746 C CA . LEU A 1 96 ? -40.280 10.515 47.278 1.00 95.25 96 LEU A CA 1
ATOM 747 C C . LEU A 1 96 ? -41.564 9.673 47.202 1.00 95.25 96 LEU A C 1
ATOM 749 O O . LEU A 1 96 ? -42.586 10.030 47.794 1.00 95.25 96 LEU A O 1
ATOM 753 N N . VAL A 1 97 ? -41.517 8.525 46.525 1.00 94.25 97 VAL A N 1
ATOM 754 C CA . VAL A 1 97 ? -42.657 7.600 46.424 1.00 94.25 97 VAL A CA 1
ATOM 755 C C . VAL A 1 97 ? -43.061 7.080 47.807 1.00 94.25 97 VAL A C 1
ATOM 757 O O . VAL A 1 97 ? -44.255 7.044 48.127 1.00 94.25 97 VAL A O 1
ATOM 760 N N . ALA A 1 98 ? -42.092 6.730 48.657 1.00 88.31 98 ALA A N 1
ATOM 761 C CA . ALA A 1 98 ? -42.339 6.283 50.024 1.00 88.31 98 ALA A CA 1
ATOM 762 C C . ALA A 1 98 ? -43.049 7.359 50.864 1.00 88.31 98 ALA A C 1
ATOM 764 O O . ALA A 1 98 ? -44.060 7.068 51.512 1.00 88.31 98 ALA A O 1
ATOM 765 N N . THR A 1 99 ? -42.590 8.614 50.806 1.00 92.88 99 THR A N 1
ATOM 766 C CA . THR A 1 99 ? -43.213 9.725 51.549 1.00 92.88 99 THR A CA 1
ATOM 767 C C . THR A 1 99 ? -44.637 10.024 51.074 1.00 92.88 99 THR A C 1
ATOM 769 O O . THR A 1 99 ? -45.533 10.211 51.903 1.00 92.88 99 THR A O 1
ATOM 772 N N . MET A 1 100 ? -44.894 10.018 49.758 1.00 93.38 100 MET A N 1
ATOM 773 C CA . MET A 1 100 ? -46.248 10.191 49.216 1.00 93.38 100 MET A CA 1
ATOM 774 C C . MET A 1 100 ? -47.185 9.060 49.649 1.00 93.38 100 MET A C 1
ATOM 776 O O . MET A 1 100 ? -48.350 9.307 49.976 1.00 93.38 100 MET A O 1
ATOM 780 N N . ARG A 1 101 ? -46.685 7.820 49.681 1.00 87.19 101 ARG A N 1
ATOM 781 C CA . ARG A 1 101 ? -47.462 6.654 50.113 1.00 87.19 101 ARG A CA 1
ATOM 782 C C . ARG A 1 101 ? -47.811 6.732 51.598 1.00 87.19 101 ARG A C 1
ATOM 784 O O . ARG A 1 101 ? -48.981 6.577 51.932 1.00 87.19 101 ARG A O 1
ATOM 791 N N . ALA A 1 102 ? -46.844 7.058 52.457 1.00 85.94 102 ALA A N 1
ATOM 792 C CA . ALA A 1 102 ? -47.061 7.224 53.895 1.00 85.94 102 ALA A CA 1
ATOM 793 C C . ALA A 1 102 ? -48.122 8.297 54.204 1.00 85.94 102 ALA A C 1
ATOM 795 O O . ALA A 1 102 ? -49.010 8.072 55.027 1.00 85.94 102 ALA A O 1
ATOM 796 N N . LYS A 1 103 ? -48.087 9.434 53.490 1.00 92.50 103 LYS A N 1
ATOM 797 C CA . LYS A 1 103 ? -49.101 10.495 53.622 1.00 92.50 103 LYS A CA 1
ATOM 798 C C . LYS A 1 103 ? -50.499 10.047 53.184 1.00 92.50 103 LYS A C 1
ATOM 800 O O . LYS A 1 103 ? -51.478 10.503 53.762 1.00 92.50 103 LYS A O 1
ATOM 805 N N . ARG A 1 104 ? -50.609 9.172 52.176 1.00 90.81 104 ARG A N 1
ATOM 806 C CA . ARG A 1 104 ? -51.903 8.674 51.675 1.00 90.81 104 ARG A CA 1
ATOM 807 C C . ARG A 1 104 ? -52.563 7.649 52.593 1.00 90.81 104 ARG A C 1
ATOM 809 O O . ARG A 1 104 ? -53.782 7.658 52.700 1.00 90.81 104 ARG A O 1
ATOM 816 N N . THR A 1 105 ? -51.800 6.752 53.216 1.00 85.06 105 THR A N 1
ATOM 817 C CA . THR A 1 105 ? -52.374 5.631 53.984 1.00 85.06 105 THR A CA 1
ATOM 818 C C . THR A 1 105 ? -52.549 5.905 55.475 1.00 85.06 105 THR A C 1
ATOM 820 O O . THR A 1 105 ? -53.185 5.099 56.144 1.00 85.06 105 THR A O 1
ATOM 823 N N . GLY A 1 106 ? -51.983 6.985 56.029 1.00 78.75 106 GLY A N 1
ATOM 824 C CA . GLY A 1 106 ? -52.084 7.322 57.463 1.00 78.75 106 GLY A CA 1
ATOM 825 C C . GLY A 1 106 ? -51.401 6.327 58.419 1.00 78.75 106 GLY A C 1
ATOM 826 O O . GLY A 1 106 ? -51.296 6.589 59.613 1.00 78.75 106 GLY A O 1
ATOM 827 N N . VAL A 1 107 ? -50.900 5.208 57.894 1.00 68.25 107 VAL A N 1
ATOM 828 C CA . VAL A 1 107 ? -50.150 4.167 58.597 1.00 68.25 107 VAL A CA 1
ATOM 829 C C . VAL A 1 107 ? -48.743 4.115 57.993 1.00 68.25 107 VAL A C 1
ATOM 831 O O . VAL A 1 107 ? -48.631 3.971 56.767 1.00 68.25 107 VAL A O 1
ATOM 834 N N . PRO A 1 108 ? -47.670 4.230 58.803 1.00 62.34 108 PRO A N 1
ATOM 835 C CA . PRO A 1 108 ? -46.300 4.102 58.325 1.00 62.34 108 PRO A CA 1
ATOM 836 C C . PRO A 1 108 ? -46.045 2.651 57.903 1.00 62.34 108 PRO A C 1
ATOM 838 O O . PRO A 1 108 ? -45.804 1.770 58.725 1.00 62.34 108 PRO A O 1
ATOM 841 N N . LEU A 1 109 ? -46.130 2.385 56.601 1.00 59.53 109 LEU A N 1
ATOM 842 C CA . LEU A 1 109 ? -45.727 1.106 56.028 1.00 59.53 109 LEU A CA 1
ATOM 843 C C . LEU A 1 109 ? -44.205 1.090 55.899 1.00 59.53 109 LEU A C 1
ATOM 845 O O . LEU A 1 109 ? -43.627 1.893 55.168 1.00 59.53 109 LEU A O 1
ATOM 849 N N . ARG A 1 110 ? -43.568 0.165 56.623 1.00 67.25 110 ARG A N 1
ATOM 850 C CA . ARG A 1 110 ? -42.143 -0.145 56.503 1.00 67.25 110 ARG A CA 1
ATOM 851 C C . ARG A 1 110 ? -41.878 -0.541 55.054 1.00 67.25 110 ARG A C 1
ATOM 853 O O . ARG A 1 110 ? -42.343 -1.587 54.606 1.00 67.25 110 ARG A O 1
ATOM 860 N N . VAL A 1 111 ? -41.182 0.323 54.320 1.00 62.97 111 VAL A N 1
ATOM 861 C CA . VAL A 1 111 ? -40.714 0.018 52.969 1.00 62.97 111 VAL A CA 1
ATOM 862 C C . VAL A 1 111 ? -39.762 -1.160 53.108 1.00 62.97 111 VAL A C 1
ATOM 864 O O . VAL A 1 111 ? -38.682 -1.029 53.679 1.00 62.97 111 VAL A O 1
ATOM 867 N N . VAL A 1 112 ? -40.209 -2.334 52.669 1.00 65.88 112 VAL A N 1
ATOM 868 C CA . VAL A 1 112 ? -39.308 -3.457 52.441 1.00 65.88 112 VAL A CA 1
ATOM 869 C C . VAL A 1 112 ? -38.457 -3.023 51.250 1.00 65.88 112 VAL A C 1
ATOM 871 O O . VAL A 1 112 ? -39.041 -2.714 50.205 1.00 65.88 112 VAL A O 1
ATOM 874 N N . PRO A 1 113 ? -37.130 -2.875 51.410 1.00 68.06 113 PRO A N 1
ATOM 875 C CA . PRO A 1 113 ? -36.273 -2.555 50.282 1.00 68.06 113 PRO A CA 1
ATOM 876 C C . PRO A 1 113 ? -36.535 -3.611 49.203 1.00 68.06 113 PRO A C 1
ATOM 878 O O . PRO A 1 113 ? -36.617 -4.794 49.548 1.00 68.06 113 PRO A O 1
ATOM 881 N N . PRO A 1 114 ? -36.767 -3.210 47.939 1.00 57.59 114 PRO A N 1
ATOM 882 C CA . PRO A 1 114 ? -36.886 -4.185 46.869 1.00 57.59 114 PRO A CA 1
ATOM 883 C C . PRO A 1 114 ? -35.633 -5.055 46.921 1.00 57.59 114 PRO A C 1
ATOM 885 O O . PRO A 1 114 ? -34.530 -4.513 47.011 1.00 57.59 114 PRO A O 1
ATOM 888 N N . GLU A 1 115 ? -35.826 -6.377 46.946 1.00 60.88 115 GLU A N 1
ATOM 889 C CA . GLU A 1 115 ? -34.745 -7.339 46.746 1.00 60.88 115 GLU A CA 1
ATOM 890 C C . GLU A 1 115 ? -33.893 -6.814 45.600 1.00 60.88 115 GLU A C 1
ATOM 892 O O . GLU A 1 115 ? -34.433 -6.478 44.542 1.00 60.88 115 GLU A O 1
ATOM 897 N N . GLU A 1 116 ? -32.597 -6.642 45.859 1.00 55.75 116 GLU A N 1
ATOM 898 C CA . GLU A 1 116 ? -31.633 -6.230 44.854 1.00 55.75 116 GLU A CA 1
ATOM 899 C C . GLU A 1 116 ? -31.788 -7.185 43.676 1.00 55.75 116 GLU A C 1
ATOM 901 O O . GLU A 1 116 ? -31.313 -8.322 43.703 1.00 55.75 116 GLU A O 1
ATOM 906 N N . VAL A 1 117 ? -32.507 -6.742 42.643 1.00 55.94 117 VAL A N 1
ATOM 907 C CA . VAL A 1 117 ? -32.477 -7.387 41.344 1.00 55.94 117 VAL A CA 1
ATOM 908 C C . VAL A 1 117 ? -31.065 -7.119 40.870 1.00 55.94 117 VAL A C 1
ATOM 910 O O . VAL A 1 117 ? -30.786 -6.069 40.295 1.00 55.94 117 VAL A O 1
ATOM 913 N N . LYS A 1 118 ? -30.154 -8.026 41.236 1.00 54.16 118 LYS A N 1
ATOM 914 C CA . LYS A 1 118 ? -28.794 -8.083 40.727 1.00 54.16 118 LYS A CA 1
ATOM 915 C C . LYS A 1 118 ? -28.939 -8.005 39.218 1.00 54.16 118 LYS A C 1
ATOM 917 O O . LYS A 1 118 ? -29.385 -8.965 38.591 1.00 54.16 118 LYS A O 1
ATOM 922 N N . MET A 1 119 ? -28.650 -6.841 38.643 1.00 47.78 119 MET A N 1
ATOM 923 C CA . MET A 1 119 ? -28.550 -6.670 37.201 1.00 47.78 119 MET A CA 1
ATOM 924 C C . MET A 1 119 ? -27.266 -7.382 36.772 1.00 47.78 119 MET A C 1
ATOM 926 O O . MET A 1 119 ? -26.270 -6.757 36.446 1.00 47.78 119 MET A O 1
ATOM 930 N N . ALA A 1 120 ? -27.279 -8.712 36.836 1.00 47.56 120 ALA A N 1
ATOM 931 C CA . ALA A 1 120 ? -26.186 -9.600 36.472 1.00 47.56 120 ALA A CA 1
ATOM 932 C C . ALA A 1 120 ? -26.094 -9.780 34.945 1.00 47.56 120 ALA A C 1
ATOM 934 O O . ALA A 1 120 ? -25.843 -10.878 34.475 1.00 47.56 120 ALA A O 1
ATOM 935 N N . VAL A 1 121 ? -26.386 -8.738 34.157 1.00 47.75 121 VAL A N 1
ATOM 936 C CA . VAL A 1 121 ? -26.589 -8.874 32.699 1.00 47.75 121 VAL A CA 1
ATOM 937 C C . VAL A 1 121 ? -25.607 -8.033 31.875 1.00 47.75 121 VAL A C 1
ATOM 939 O O . VAL A 1 121 ? -25.754 -7.959 30.665 1.00 47.75 121 VAL A O 1
ATOM 942 N N . VAL A 1 122 ? -24.580 -7.411 32.469 1.00 48.38 122 VAL A N 1
ATOM 943 C CA . VAL A 1 122 ? -23.590 -6.664 31.655 1.00 48.38 122 VAL A CA 1
ATOM 944 C C . VAL A 1 122 ? -22.123 -6.965 31.990 1.00 48.38 122 VAL A C 1
ATOM 946 O O . VAL A 1 122 ? -21.282 -6.792 31.120 1.00 48.38 122 VAL A O 1
ATOM 949 N N . GLU A 1 123 ? -21.794 -7.525 33.159 1.00 46.81 123 GLU A N 1
ATOM 950 C CA . GLU A 1 123 ? -20.403 -7.941 33.452 1.00 46.81 123 GLU A CA 1
ATOM 951 C C . GLU A 1 123 ? -19.938 -9.163 32.637 1.00 46.81 123 GLU A C 1
ATOM 953 O O . GLU A 1 123 ? -18.743 -9.351 32.436 1.00 46.81 123 GLU A O 1
ATOM 958 N N . GLU A 1 124 ? -20.857 -9.977 32.109 1.00 43.88 124 GLU A N 1
ATOM 959 C CA . GLU A 1 124 ? -20.499 -11.145 31.287 1.00 43.88 124 GLU A CA 1
ATOM 960 C C . GLU A 1 124 ? -20.179 -10.773 29.824 1.00 43.88 124 GLU A C 1
ATOM 962 O O . GLU A 1 124 ? -19.745 -11.628 29.063 1.00 43.88 124 GLU A O 1
ATOM 967 N N . ALA A 1 125 ? -20.359 -9.507 29.422 1.00 44.53 125 ALA A N 1
ATOM 968 C CA . ALA A 1 125 ? -19.961 -9.024 28.096 1.00 44.53 125 ALA A CA 1
ATOM 969 C C . ALA A 1 125 ? -18.544 -8.417 28.084 1.00 44.53 125 ALA A C 1
ATOM 971 O O . ALA A 1 125 ? -17.816 -8.631 27.122 1.00 44.53 125 ALA A O 1
ATOM 972 N N . GLU A 1 126 ? -18.112 -7.741 29.157 1.00 41.28 126 GLU A N 1
ATOM 973 C CA . GLU A 1 126 ? -16.731 -7.227 29.275 1.00 41.28 126 GLU A CA 1
ATOM 974 C C . GLU A 1 126 ? -15.716 -8.350 29.557 1.00 41.28 126 GLU A C 1
ATOM 976 O O . GLU A 1 126 ? -14.620 -8.348 29.006 1.00 41.28 126 GLU A O 1
ATOM 981 N N . ALA A 1 127 ? -16.096 -9.378 30.327 1.00 44.72 127 ALA A N 1
ATOM 982 C CA . ALA A 1 127 ? -15.211 -10.509 30.627 1.00 44.72 127 ALA A CA 1
ATOM 983 C C . ALA A 1 127 ? -15.004 -11.489 29.451 1.00 44.72 127 ALA A C 1
ATOM 985 O O . ALA A 1 127 ? -14.161 -12.384 29.544 1.00 44.72 127 ALA A O 1
ATOM 986 N N . VAL A 1 128 ? -15.777 -11.361 28.366 1.00 43.56 128 VAL A N 1
ATOM 987 C CA . VAL A 1 128 ? -15.600 -12.165 27.143 1.00 43.56 128 VAL A CA 1
ATOM 988 C C . VAL A 1 128 ? -14.661 -11.464 26.156 1.00 43.56 128 VAL A C 1
ATOM 990 O O . VAL A 1 128 ? -13.865 -12.146 25.518 1.00 43.56 128 VAL A O 1
ATOM 993 N N . GLU A 1 129 ? -14.649 -10.128 26.104 1.00 44.53 129 GLU A N 1
ATOM 994 C CA . GLU A 1 129 ? -13.727 -9.368 25.241 1.00 44.53 129 GLU A CA 1
ATOM 995 C C . GLU A 1 129 ? -12.276 -9.416 25.762 1.00 44.53 129 GLU A C 1
ATOM 997 O O . GLU A 1 129 ? -11.346 -9.637 24.989 1.00 44.53 129 GLU A O 1
ATOM 1002 N N . GLU A 1 130 ? -12.066 -9.354 27.084 1.00 42.56 130 GLU A N 1
ATOM 1003 C CA . GLU A 1 130 ? -10.719 -9.450 27.683 1.00 42.56 130 GLU A CA 1
ATOM 1004 C C . GLU A 1 130 ? -10.129 -10.878 27.605 1.00 42.56 130 GLU A C 1
ATOM 1006 O O . GLU A 1 130 ? -8.915 -11.078 27.691 1.00 42.56 130 GLU A O 1
ATOM 1011 N N . ARG A 1 131 ? -10.979 -11.897 27.393 1.00 43.19 131 ARG A N 1
ATOM 1012 C CA . ARG A 1 131 ? -10.553 -13.295 27.216 1.00 43.19 131 ARG A CA 1
ATOM 1013 C C . ARG A 1 131 ? -10.254 -13.651 25.759 1.00 43.19 131 ARG A C 1
ATOM 1015 O O . ARG A 1 131 ? -9.388 -14.492 25.536 1.00 43.19 131 ARG A O 1
ATOM 1022 N N . GLU A 1 132 ? -10.900 -13.002 24.787 1.00 42.31 132 GLU A N 1
ATOM 1023 C CA . GLU A 1 132 ? -10.551 -13.153 23.365 1.00 42.31 132 GLU A CA 1
ATOM 1024 C C . GLU A 1 132 ? -9.249 -12.419 22.998 1.00 42.31 132 GLU A C 1
ATOM 1026 O O . GLU A 1 132 ? -8.481 -12.943 22.191 1.00 42.31 132 GLU A O 1
ATOM 1031 N N . GLU A 1 133 ? -8.922 -11.278 23.624 1.00 44.38 133 GLU A N 1
ATOM 1032 C CA . GLU A 1 133 ? -7.624 -10.615 23.391 1.00 44.38 133 GLU A CA 1
ATOM 1033 C C . GLU A 1 133 ? -6.440 -11.375 24.018 1.00 44.38 133 GLU A C 1
ATOM 1035 O O . GLU A 1 133 ? -5.374 -11.449 23.407 1.00 44.38 133 GLU A O 1
ATOM 1040 N N . ALA A 1 134 ? -6.610 -12.017 25.180 1.00 46.84 134 ALA A N 1
ATOM 1041 C CA . ALA A 1 134 ? -5.548 -12.825 25.791 1.00 46.84 134 ALA A CA 1
ATOM 1042 C C . ALA A 1 134 ? -5.272 -14.133 25.019 1.00 46.84 134 ALA A C 1
ATOM 1044 O O . ALA A 1 134 ? -4.115 -14.521 24.856 1.00 46.84 134 ALA A O 1
ATOM 1045 N N . GLU A 1 135 ? -6.308 -14.784 24.475 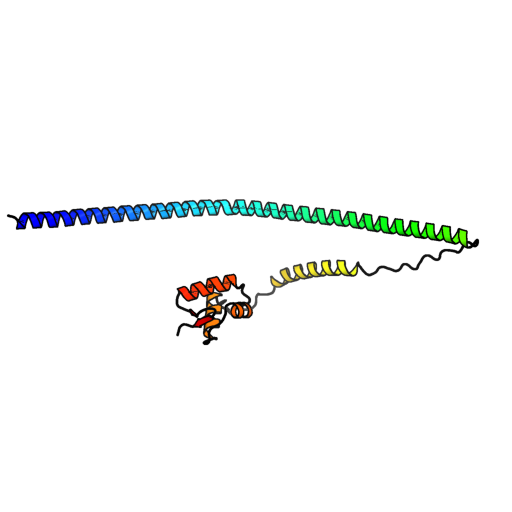1.00 43.97 135 GLU A N 1
ATOM 1046 C CA . GLU A 1 135 ? -6.146 -16.009 23.674 1.00 43.97 135 GLU A CA 1
ATOM 1047 C C . GLU A 1 135 ? -5.588 -15.722 22.262 1.00 43.97 135 GLU A C 1
ATOM 1049 O O . GLU A 1 135 ? -4.966 -16.590 21.644 1.00 43.97 135 GLU A O 1
ATOM 1054 N N . ALA A 1 136 ? -5.754 -14.494 21.753 1.00 48.00 136 ALA A N 1
ATOM 1055 C CA . ALA A 1 136 ? -5.156 -14.055 20.493 1.00 48.00 136 ALA A CA 1
ATOM 1056 C C . ALA A 1 136 ? -3.648 -13.764 20.606 1.00 48.00 136 ALA A C 1
ATOM 1058 O O . ALA A 1 136 ? -2.931 -13.955 19.627 1.00 48.00 136 ALA A O 1
ATOM 1059 N N . VAL A 1 137 ? -3.149 -13.345 21.775 1.00 49.03 137 VAL A N 1
ATOM 1060 C CA . VAL A 1 137 ? -1.708 -13.108 21.991 1.00 49.03 137 VAL A CA 1
ATOM 1061 C C . VAL A 1 137 ? -0.962 -14.421 22.269 1.00 49.03 137 VAL A C 1
ATOM 1063 O O . VAL A 1 137 ? 0.128 -14.622 21.740 1.00 49.03 137 VAL A O 1
ATOM 1066 N N . GLU A 1 138 ? -1.568 -15.368 22.994 1.00 43.53 138 GLU A N 1
ATOM 1067 C CA . GLU A 1 138 ? -0.931 -16.662 23.304 1.00 43.53 138 GLU A CA 1
ATOM 1068 C C . GLU A 1 138 ? -0.846 -17.594 22.073 1.00 43.53 138 GLU A C 1
ATOM 1070 O O . GLU A 1 138 ? 0.136 -18.315 21.900 1.00 43.53 138 GLU A O 1
ATOM 1075 N N . LYS A 1 139 ? -1.792 -17.495 21.122 1.00 44.69 139 LYS A N 1
ATOM 1076 C CA . LYS A 1 139 ? -1.704 -18.189 19.818 1.00 44.69 139 LYS A CA 1
ATOM 1077 C C . LYS A 1 139 ? -0.655 -17.615 18.859 1.00 44.69 139 LYS A C 1
ATOM 1079 O O . LYS A 1 139 ? -0.348 -18.270 17.866 1.00 44.69 139 LYS A O 1
ATOM 1084 N N . ILE A 1 140 ? -0.111 -16.425 19.124 1.00 46.25 140 ILE A N 1
ATOM 1085 C CA . ILE A 1 140 ? 0.979 -15.855 18.317 1.00 46.25 140 ILE A CA 1
ATOM 1086 C C . ILE A 1 140 ? 2.343 -16.320 18.851 1.00 46.25 140 ILE A C 1
ATOM 1088 O O . ILE A 1 140 ? 3.221 -16.606 18.044 1.00 46.25 140 ILE A O 1
ATOM 1092 N N . GLU A 1 141 ? 2.513 -16.489 20.168 1.00 40.50 141 GLU A N 1
ATOM 1093 C CA . GLU A 1 141 ? 3.777 -16.989 20.742 1.00 40.50 141 GLU A CA 1
ATOM 1094 C C . GLU A 1 141 ? 3.931 -18.521 20.656 1.00 40.50 141 GLU A C 1
ATOM 1096 O O . GLU A 1 141 ? 5.044 -19.007 20.455 1.00 40.50 141 GLU A O 1
ATOM 1101 N N . GLU A 1 142 ? 2.853 -19.314 20.729 1.00 38.75 142 GLU A N 1
ATOM 1102 C CA . GLU A 1 142 ? 2.963 -20.785 20.621 1.00 38.75 142 GLU A CA 1
ATOM 1103 C C . GLU A 1 142 ? 3.105 -21.283 19.164 1.00 38.75 142 GLU A C 1
ATOM 1105 O O . GLU A 1 142 ? 3.584 -22.392 18.922 1.00 38.75 142 GLU A O 1
ATOM 1110 N N . ALA A 1 143 ? 2.783 -20.440 18.175 1.00 42.56 143 ALA A N 1
ATOM 1111 C CA . ALA A 1 143 ? 3.076 -20.700 16.762 1.00 42.56 143 ALA A CA 1
ATOM 1112 C C . ALA A 1 143 ? 4.559 -20.472 16.400 1.00 42.56 143 ALA A C 1
ATOM 1114 O O . ALA A 1 143 ? 5.009 -20.946 15.362 1.00 42.56 143 ALA A O 1
ATOM 1115 N N . GLU A 1 144 ? 5.338 -19.791 17.248 1.00 45.50 144 GLU A N 1
ATOM 1116 C CA . GLU A 1 144 ? 6.750 -19.489 16.971 1.00 45.50 144 GLU A CA 1
ATOM 1117 C C . GLU A 1 144 ? 7.723 -20.569 17.487 1.00 45.50 144 GLU A C 1
ATOM 1119 O O . GLU A 1 144 ? 8.903 -20.549 17.143 1.00 45.50 144 GLU A O 1
ATOM 1124 N N . ALA A 1 145 ? 7.255 -21.538 18.289 1.00 47.56 145 ALA A N 1
ATOM 1125 C CA . ALA A 1 145 ? 8.134 -22.464 19.018 1.00 47.56 145 ALA A CA 1
ATOM 1126 C C . ALA A 1 145 ? 7.989 -23.959 18.665 1.00 47.56 145 ALA A C 1
ATOM 1128 O O . ALA A 1 145 ? 8.735 -24.773 19.213 1.00 47.56 145 ALA A O 1
ATOM 1129 N N . ALA A 1 146 ? 7.067 -24.349 17.775 1.00 45.12 146 ALA A N 1
ATOM 1130 C CA . ALA A 1 146 ? 6.772 -25.766 17.503 1.00 45.12 146 ALA A CA 1
ATOM 1131 C C . ALA A 1 146 ? 6.850 -26.203 16.025 1.00 45.12 146 ALA A C 1
ATOM 1133 O O . ALA A 1 146 ? 6.564 -27.363 15.730 1.00 45.12 146 ALA A O 1
ATOM 1134 N N . GLU A 1 147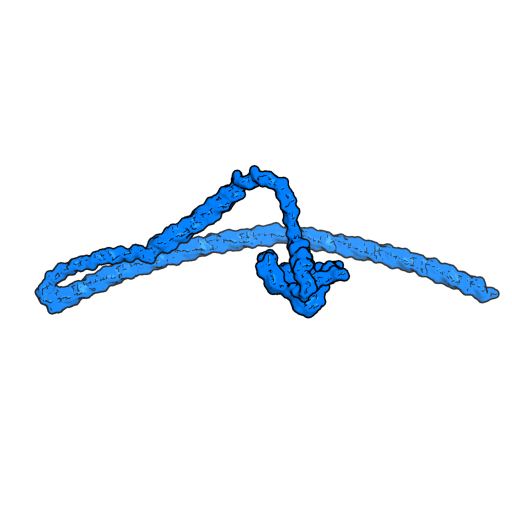 ? 7.283 -25.343 15.100 1.00 46.81 147 GLU A N 1
ATOM 1135 C CA . GLU A 1 147 ? 7.483 -25.709 13.687 1.00 46.81 147 GLU A CA 1
ATOM 1136 C C . GLU A 1 147 ? 8.972 -25.940 13.374 1.00 46.81 147 GLU A C 1
ATOM 1138 O O . GLU A 1 147 ? 9.584 -25.290 12.535 1.00 46.81 147 GLU A O 1
ATOM 1143 N N . GLU A 1 148 ? 9.572 -26.894 14.086 1.00 49.62 148 GLU A N 1
ATOM 1144 C CA . GLU A 1 148 ? 10.830 -27.541 13.693 1.00 49.62 148 GLU A CA 1
ATOM 1145 C C . GLU A 1 148 ? 10.493 -28.992 13.293 1.00 49.62 148 GLU A C 1
ATOM 1147 O O . GLU A 1 148 ? 10.865 -29.966 13.948 1.00 49.62 148 GLU A O 1
ATOM 1152 N N . VAL A 1 149 ? 9.670 -29.135 12.246 1.00 46.53 149 VAL A N 1
ATOM 1153 C CA . VAL A 1 149 ? 9.256 -30.420 11.662 1.00 46.53 149 VAL A CA 1
ATOM 1154 C C . VAL A 1 149 ? 9.541 -30.374 10.163 1.00 46.53 149 VAL A C 1
ATOM 1156 O O . VAL A 1 149 ? 8.931 -29.598 9.443 1.00 46.53 149 VAL A O 1
ATOM 1159 N N . GLU A 1 150 ? 10.508 -31.196 9.747 1.00 45.41 150 GLU A N 1
ATOM 1160 C CA . GLU A 1 150 ? 10.820 -31.646 8.380 1.00 45.41 150 GLU A CA 1
ATOM 1161 C C . GLU A 1 150 ? 10.375 -30.738 7.214 1.00 45.41 150 GLU A C 1
ATOM 1163 O O . GLU A 1 150 ? 9.250 -30.818 6.724 1.00 45.41 150 GLU A O 1
ATOM 1168 N N . GLU A 1 151 ? 11.336 -29.967 6.687 1.00 40.22 151 GLU A N 1
ATOM 1169 C CA . GLU A 1 151 ? 11.304 -29.351 5.355 1.00 40.22 151 GLU A CA 1
ATOM 1170 C C . GLU A 1 151 ? 11.149 -30.419 4.246 1.00 40.22 151 GLU A C 1
ATOM 1172 O O . GLU A 1 151 ? 12.096 -30.777 3.543 1.00 40.22 151 GLU A O 1
ATOM 1177 N N . GLU A 1 152 ? 9.936 -30.921 4.023 1.00 41.94 152 GLU A N 1
ATOM 1178 C CA . GLU A 1 152 ? 9.523 -31.252 2.664 1.00 41.94 152 GLU A CA 1
ATOM 1179 C C . GLU A 1 152 ? 9.266 -29.917 1.970 1.00 41.94 152 GLU A C 1
ATOM 1181 O O . GLU A 1 152 ? 8.329 -29.198 2.306 1.00 41.94 152 GLU A O 1
ATOM 1186 N N . SER A 1 153 ? 10.145 -29.535 1.041 1.00 40.34 153 SER A N 1
ATOM 1187 C CA . SER A 1 153 ? 10.027 -28.289 0.292 1.00 40.34 153 SER A CA 1
ATOM 1188 C C . SER A 1 153 ? 8.761 -28.326 -0.567 1.00 40.34 153 SER A C 1
ATOM 1190 O O . SER A 1 153 ? 8.775 -28.753 -1.727 1.00 40.34 153 SER A O 1
ATOM 1192 N N . TYR A 1 154 ? 7.645 -27.884 -0.004 1.00 42.94 154 TYR A N 1
ATOM 1193 C CA . TYR A 1 154 ? 6.502 -27.455 -0.779 1.00 42.94 154 TYR A CA 1
ATOM 1194 C C . TYR A 1 154 ? 6.960 -26.207 -1.526 1.00 42.94 154 TYR A C 1
ATOM 1196 O O . TYR A 1 154 ? 6.998 -25.115 -0.968 1.00 42.94 154 TYR A O 1
ATOM 1204 N N . GLU A 1 155 ? 7.382 -26.370 -2.780 1.00 57.91 155 GLU A N 1
ATOM 1205 C CA . GLU A 1 155 ? 7.519 -25.243 -3.693 1.00 57.91 155 GLU A CA 1
ATOM 1206 C C . GLU A 1 155 ? 6.159 -24.541 -3.717 1.00 57.91 155 GLU A C 1
ATOM 1208 O O . GLU A 1 155 ? 5.202 -25.034 -4.325 1.00 57.91 155 GLU A O 1
ATOM 1213 N N . GLU A 1 156 ? 6.043 -23.438 -2.973 1.00 64.62 156 GLU A N 1
ATOM 1214 C CA . GLU A 1 156 ? 4.860 -22.595 -2.961 1.00 64.62 156 GLU A CA 1
ATOM 1215 C C . GLU A 1 156 ? 4.644 -22.112 -4.390 1.00 64.62 156 GLU A C 1
ATOM 1217 O O . GLU A 1 156 ? 5.282 -21.171 -4.868 1.00 64.62 156 GLU A O 1
ATOM 1222 N N . LYS A 1 157 ? 3.768 -22.817 -5.109 1.00 79.62 157 LYS A N 1
ATOM 1223 C CA . LYS A 1 157 ? 3.426 -22.473 -6.482 1.00 79.62 157 LYS A CA 1
ATOM 1224 C C . LYS A 1 157 ? 2.965 -21.036 -6.486 1.00 79.62 157 LYS A C 1
ATOM 1226 O O . LYS A 1 157 ? 2.000 -20.681 -5.801 1.00 79.62 157 LYS A O 1
ATOM 1231 N N . THR A 1 158 ? 3.658 -20.231 -7.274 1.00 93.25 158 THR A N 1
ATOM 1232 C CA . THR A 1 158 ? 3.343 -18.816 -7.433 1.00 93.25 158 THR A CA 1
ATOM 1233 C C . THR A 1 158 ? 1.889 -18.653 -7.877 1.00 93.25 158 THR A C 1
ATOM 1235 O O . THR A 1 158 ? 1.309 -19.535 -8.519 1.00 93.25 158 THR A O 1
ATOM 1238 N N . LEU A 1 159 ? 1.266 -17.520 -7.549 1.00 93.88 159 LEU A N 1
ATOM 1239 C CA . LEU A 1 159 ? -0.130 -17.259 -7.915 1.00 93.88 159 LEU A CA 1
ATOM 1240 C C . LEU A 1 159 ? -0.347 -17.391 -9.438 1.00 93.88 159 LEU A C 1
ATOM 1242 O O . LEU A 1 159 ? -1.391 -17.858 -9.887 1.00 93.88 159 LEU A O 1
ATOM 1246 N N . GLU A 1 160 ? 0.661 -17.035 -10.235 1.00 96.31 160 GLU A N 1
ATOM 1247 C CA . GLU A 1 160 ? 0.749 -17.266 -11.677 1.00 96.31 160 GLU A CA 1
ATOM 1248 C C . GLU A 1 160 ? 0.531 -18.738 -12.058 1.00 96.31 160 GLU A C 1
ATOM 1250 O O . GLU A 1 160 ? -0.272 -19.046 -12.942 1.00 96.31 160 GLU A O 1
ATOM 1255 N N . GLU A 1 161 ? 1.250 -19.650 -11.406 1.00 96.25 161 GLU A N 1
ATOM 1256 C CA . GLU A 1 161 ? 1.182 -21.087 -11.665 1.00 96.25 161 GLU A CA 1
ATOM 1257 C C . GLU A 1 161 ? -0.139 -21.683 -11.202 1.00 96.25 161 GLU A C 1
ATOM 1259 O O . GLU A 1 161 ? -0.697 -22.532 -11.898 1.00 96.25 161 GLU A O 1
ATOM 1264 N N . GLN A 1 162 ? -0.670 -21.204 -10.076 1.00 96.75 162 GLN A N 1
ATOM 1265 C CA . GLN A 1 162 ? -1.979 -21.616 -9.577 1.00 96.75 162 GLN A CA 1
ATOM 1266 C C . GLN A 1 162 ? -3.093 -21.215 -10.550 1.00 96.75 162 GLN A C 1
ATOM 1268 O O . GLN A 1 162 ? -3.900 -22.061 -10.937 1.00 96.75 162 GLN A O 1
ATOM 1273 N N . ILE A 1 163 ? -3.100 -19.962 -11.025 1.00 97.12 163 ILE A N 1
ATOM 1274 C CA . ILE A 1 163 ? -4.061 -19.492 -12.036 1.00 97.12 163 ILE A CA 1
ATOM 1275 C C . ILE A 1 163 ? -3.910 -20.299 -13.325 1.00 97.12 163 ILE A C 1
ATOM 1277 O O . ILE A 1 163 ? -4.905 -20.746 -13.891 1.00 97.12 163 ILE A O 1
ATOM 1281 N N . PHE A 1 164 ? -2.681 -20.513 -13.799 1.00 97.50 164 PHE A N 1
ATOM 1282 C CA . PHE A 1 164 ? -2.440 -21.261 -15.030 1.00 97.50 164 PHE A CA 1
ATOM 1283 C C . PHE A 1 164 ? -2.909 -22.719 -14.925 1.00 97.50 164 PHE A C 1
ATOM 1285 O O . PHE A 1 164 ? -3.599 -23.209 -15.819 1.00 97.50 164 PHE A O 1
ATOM 1292 N N . ALA A 1 165 ? -2.586 -23.405 -13.826 1.00 96.94 165 ALA A N 1
ATOM 1293 C CA . ALA A 1 165 ? -3.045 -24.766 -13.565 1.00 96.94 165 ALA A CA 1
ATOM 1294 C C . ALA A 1 165 ? -4.577 -24.839 -13.500 1.00 96.94 165 ALA A C 1
ATOM 1296 O O . ALA A 1 165 ? -5.174 -25.750 -14.073 1.00 96.94 165 ALA A O 1
ATOM 1297 N N . PHE A 1 166 ? -5.208 -23.848 -12.869 1.00 97.50 166 PHE A N 1
ATOM 1298 C CA . PHE A 1 166 ? -6.657 -23.781 -12.725 1.00 97.50 166 PHE A CA 1
ATOM 1299 C C . PHE A 1 166 ? -7.382 -23.470 -14.044 1.00 97.50 166 PHE A C 1
ATOM 1301 O O . PHE A 1 166 ? -8.449 -24.013 -14.308 1.00 97.50 166 PHE A O 1
ATOM 1308 N N . VAL A 1 167 ? -6.803 -22.650 -14.924 1.00 97.88 167 VAL A N 1
ATOM 1309 C CA . VAL A 1 167 ? -7.350 -22.435 -16.275 1.00 97.88 167 VAL A CA 1
ATOM 1310 C C . VAL A 1 167 ? -7.191 -23.696 -17.135 1.00 97.88 167 VAL A C 1
ATOM 1312 O O . VAL A 1 167 ? -8.099 -24.042 -17.886 1.00 97.88 167 VAL A O 1
ATOM 1315 N N . ASN A 1 168 ? -6.082 -24.432 -17.000 1.00 97.25 168 ASN A N 1
ATOM 1316 C CA . ASN A 1 168 ? -5.860 -25.677 -17.746 1.00 97.25 168 ASN A CA 1
ATOM 1317 C C . ASN A 1 168 ? -6.798 -26.821 -17.337 1.00 97.25 168 ASN A C 1
ATOM 1319 O O . ASN A 1 168 ? -7.052 -27.707 -18.155 1.00 97.25 168 ASN A O 1
ATOM 1323 N N . SER A 1 169 ? -7.329 -26.815 -16.111 1.00 97.44 169 SER A N 1
ATOM 1324 C CA . SER A 1 169 ? -8.332 -27.796 -15.680 1.00 97.44 169 SER A CA 1
ATOM 1325 C C . SER A 1 169 ? -9.748 -27.504 -16.196 1.00 97.44 169 SER A C 1
ATOM 1327 O O . SER A 1 169 ? -10.597 -28.388 -16.104 1.00 97.44 169 SER A O 1
ATOM 1329 N N . HIS A 1 170 ? -9.991 -26.327 -16.791 1.00 97.75 170 HIS A N 1
ATOM 1330 C CA . HIS A 1 170 ? -11.300 -25.890 -17.299 1.00 97.75 170 HIS A CA 1
ATOM 1331 C C . HIS A 1 170 ? -11.237 -25.574 -18.809 1.00 97.75 170 HIS A C 1
ATOM 1333 O O . HIS A 1 170 ? -11.118 -24.408 -19.206 1.00 97.75 170 HIS A O 1
ATOM 1339 N N . PRO A 1 171 ? -11.300 -26.592 -19.695 1.00 96.69 171 PRO A N 1
ATOM 1340 C CA . PRO A 1 171 ? -11.184 -26.4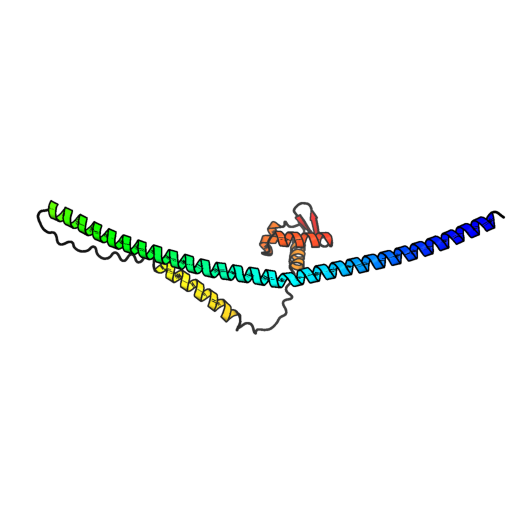07 -21.146 1.00 96.69 171 PRO A CA 1
ATOM 1341 C C . PRO A 1 171 ? -12.322 -25.583 -21.775 1.00 96.69 171 PRO A C 1
ATOM 1343 O O . PRO A 1 171 ? -12.150 -25.045 -22.867 1.00 96.69 171 PRO A O 1
ATOM 1346 N N . GLU A 1 172 ? -13.469 -25.473 -21.110 1.00 97.56 172 GLU A N 1
ATOM 1347 C CA . GLU A 1 172 ? -14.604 -24.617 -21.475 1.00 97.56 172 GLU A CA 1
ATOM 1348 C C . GLU A 1 172 ? -14.366 -23.121 -21.202 1.00 97.56 172 GLU A C 1
ATOM 1350 O O . GLU A 1 172 ? -15.124 -22.270 -21.673 1.00 97.56 172 GLU A O 1
ATOM 1355 N N . GLY A 1 173 ? -13.291 -22.802 -20.480 1.00 97.56 173 GLY A N 1
ATOM 1356 C CA . GLY A 1 173 ? -12.932 -21.462 -20.051 1.00 97.56 173 GLY A CA 1
ATOM 1357 C C . GLY A 1 173 ? -13.605 -21.057 -18.740 1.00 97.56 173 GLY A C 1
ATOM 1358 O O . GLY A 1 173 ? -14.729 -21.449 -18.437 1.00 97.56 173 GLY A O 1
ATOM 1359 N N . ILE A 1 174 ? -12.914 -20.228 -17.959 1.00 98.12 174 ILE A N 1
ATOM 1360 C CA . ILE A 1 174 ? -13.338 -19.863 -16.603 1.00 98.12 174 ILE A CA 1
ATOM 1361 C C . ILE A 1 174 ? -13.451 -18.352 -16.409 1.00 98.12 174 ILE A C 1
ATOM 1363 O O . ILE A 1 174 ? -12.704 -17.572 -17.009 1.00 98.12 174 ILE A O 1
ATOM 1367 N N . LYS A 1 175 ? -14.403 -17.910 -15.577 1.00 98.44 175 LYS A N 1
ATOM 1368 C CA . LYS A 1 175 ? -14.556 -16.492 -15.226 1.00 98.44 175 LYS A CA 1
ATOM 1369 C C . LYS A 1 175 ? -13.658 -16.136 -14.049 1.00 98.44 175 LYS A C 1
ATOM 1371 O O . LYS A 1 175 ? -13.386 -16.942 -13.168 1.00 98.44 175 LYS A O 1
ATOM 1376 N N . LEU A 1 176 ? -13.290 -14.860 -13.978 1.00 97.75 176 LEU A N 1
ATOM 1377 C CA . LEU A 1 176 ? -12.479 -14.327 -12.879 1.00 97.75 176 LEU A CA 1
ATOM 1378 C C . LEU A 1 176 ? -13.156 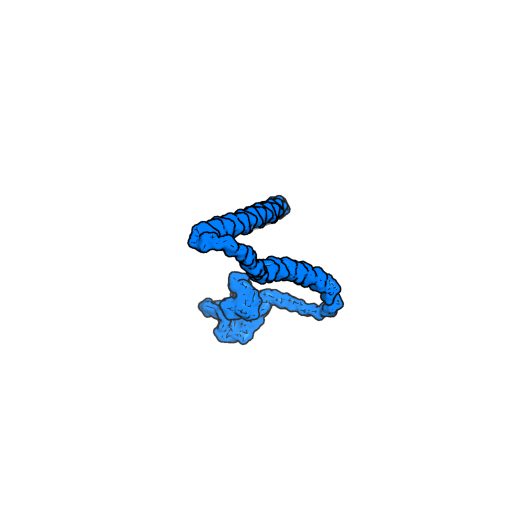-14.463 -11.500 1.00 97.75 176 LEU A C 1
ATOM 1380 O O . LEU A 1 176 ? -12.464 -14.560 -10.498 1.00 97.75 176 LEU A O 1
ATOM 1384 N N . VAL A 1 177 ? -14.494 -14.480 -11.457 1.00 97.94 177 VAL A N 1
ATOM 1385 C CA . VAL A 1 177 ? -15.273 -14.664 -10.216 1.00 97.94 177 VAL A CA 1
ATOM 1386 C C . VAL A 1 177 ? -15.126 -16.090 -9.677 1.00 97.94 177 VAL A C 1
ATOM 1388 O O . VAL A 1 177 ? -15.017 -16.285 -8.472 1.00 97.94 177 VAL A O 1
ATOM 1391 N N . ASP A 1 178 ? -15.072 -17.081 -10.567 1.00 97.94 178 ASP A N 1
ATOM 1392 C CA . ASP A 1 178 ? -14.903 -18.481 -10.173 1.00 97.94 178 ASP A CA 1
ATOM 1393 C C . ASP A 1 178 ? -13.460 -18.739 -9.706 1.00 97.94 178 ASP A C 1
ATOM 1395 O O . ASP A 1 178 ? -13.244 -19.467 -8.740 1.00 97.94 178 ASP A O 1
ATOM 1399 N N . MET A 1 179 ? -12.478 -18.063 -10.322 1.00 97.62 179 MET A N 1
ATOM 1400 C CA . MET A 1 179 ? -11.082 -18.072 -9.861 1.00 97.62 179 MET A CA 1
ATOM 1401 C C . MET A 1 179 ? -10.911 -17.442 -8.471 1.00 97.62 179 MET A C 1
ATOM 1403 O O . MET A 1 179 ? -10.183 -17.987 -7.653 1.00 97.62 179 MET A O 1
ATOM 1407 N N . GLU A 1 180 ? -11.581 -16.319 -8.190 1.00 97.56 180 GLU A N 1
ATOM 1408 C CA . GLU A 1 180 ? -11.542 -15.652 -6.875 1.00 97.56 180 GLU A CA 1
ATOM 1409 C C . GLU A 1 180 ? -12.028 -16.574 -5.759 1.00 97.56 180 GLU A C 1
ATOM 1411 O O . GLU A 1 180 ? -11.401 -16.657 -4.707 1.00 97.56 180 GLU A O 1
ATOM 1416 N N . ARG A 1 181 ? -13.101 -17.326 -6.015 1.00 97.62 181 ARG A N 1
ATOM 1417 C CA . ARG A 1 181 ? -13.640 -18.275 -5.041 1.00 97.62 181 ARG A CA 1
ATOM 1418 C C . ARG A 1 181 ? -12.740 -19.494 -4.828 1.00 97.62 181 ARG A C 1
ATOM 1420 O O . ARG A 1 181 ? -12.726 -20.029 -3.730 1.00 97.62 181 ARG A O 1
ATOM 1427 N N . ALA A 1 182 ? -12.046 -19.955 -5.867 1.00 97.19 182 ALA A N 1
ATOM 1428 C CA . ALA A 1 182 ? -11.226 -21.164 -5.799 1.00 97.19 182 ALA A CA 1
ATOM 1429 C C . ALA A 1 182 ? -9.808 -20.918 -5.264 1.00 97.19 182 ALA A C 1
ATOM 1431 O O . ALA A 1 182 ? -9.244 -21.799 -4.627 1.00 97.19 182 ALA A O 1
ATOM 1432 N N . LEU A 1 183 ? -9.232 -19.748 -5.551 1.00 96.44 183 LEU A N 1
ATOM 1433 C CA . LEU A 1 183 ? -7.861 -19.391 -5.171 1.00 96.44 183 LEU A CA 1
ATOM 1434 C C . LEU A 1 183 ? -7.799 -18.473 -3.943 1.00 96.44 183 LEU A C 1
ATOM 1436 O O . LEU A 1 183 ? -6.709 -18.064 -3.559 1.00 96.44 183 LEU A O 1
ATOM 1440 N N . GLU A 1 184 ? -8.956 -18.084 -3.395 1.00 96.75 184 GLU A N 1
ATOM 1441 C CA . GLU A 1 184 ? -9.096 -17.171 -2.246 1.00 96.75 184 GLU A CA 1
ATOM 1442 C C . GLU A 1 184 ? -8.291 -15.865 -2.389 1.00 96.75 184 GLU A C 1
ATOM 1444 O O . GLU A 1 184 ? -7.908 -15.209 -1.421 1.00 96.75 184 GLU A O 1
ATOM 1449 N N . ALA A 1 185 ? -8.044 -15.452 -3.632 1.00 96.31 185 ALA A N 1
ATOM 1450 C CA . ALA A 1 185 ? -7.245 -14.285 -3.960 1.00 96.31 185 ALA A CA 1
ATOM 1451 C C . ALA A 1 185 ? -8.146 -13.145 -4.460 1.00 96.31 185 ALA A C 1
ATOM 1453 O O . ALA A 1 185 ? -9.028 -13.383 -5.292 1.00 96.31 185 ALA A O 1
ATOM 1454 N N . PRO A 1 186 ? -7.898 -11.883 -4.051 1.00 97.56 186 PRO A N 1
ATOM 1455 C CA . PRO A 1 186 ? -8.713 -10.752 -4.479 1.00 97.56 186 PRO A CA 1
ATOM 1456 C C . PRO A 1 186 ? -8.785 -10.632 -6.002 1.00 97.56 186 PRO A C 1
ATOM 1458 O O . PRO A 1 186 ? -7.753 -10.620 -6.688 1.00 97.56 186 PRO A O 1
ATOM 1461 N N . ARG A 1 187 ? -9.995 -10.434 -6.540 1.00 96.88 187 ARG A N 1
ATOM 1462 C CA . ARG A 1 187 ? -10.251 -10.320 -7.987 1.00 96.88 187 ARG A CA 1
ATOM 1463 C C . ARG A 1 187 ? -9.324 -9.363 -8.733 1.00 96.88 187 ARG A C 1
ATOM 1465 O O . ARG A 1 187 ? -8.975 -9.612 -9.886 1.00 96.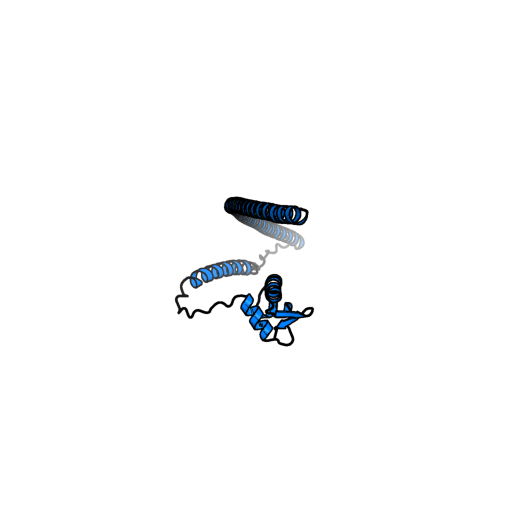88 187 ARG A O 1
ATOM 1472 N N . ILE A 1 188 ? -8.936 -8.257 -8.097 1.00 96.81 188 ILE A N 1
ATOM 1473 C CA . ILE A 1 188 ? -8.035 -7.255 -8.684 1.00 96.81 188 ILE A CA 1
ATOM 1474 C C . ILE A 1 188 ? -6.661 -7.875 -8.965 1.00 96.81 188 ILE A C 1
ATOM 1476 O O . ILE A 1 188 ? -6.143 -7.735 -10.073 1.00 96.81 188 ILE A O 1
ATOM 1480 N N . ARG A 1 189 ? -6.099 -8.608 -7.995 1.00 96.88 189 ARG A N 1
ATOM 1481 C CA . ARG A 1 189 ? -4.792 -9.267 -8.120 1.00 96.88 189 ARG A CA 1
ATOM 1482 C C . ARG A 1 189 ? -4.841 -10.360 -9.185 1.00 96.88 189 ARG A C 1
ATOM 1484 O O . ARG A 1 189 ? -3.997 -10.372 -10.078 1.00 96.88 189 ARG A O 1
ATOM 1491 N N . LEU A 1 190 ? -5.885 -11.192 -9.159 1.00 97.56 190 LEU A N 1
ATOM 1492 C CA . LEU A 1 190 ? -6.127 -12.214 -10.182 1.00 97.56 190 LEU A CA 1
ATOM 1493 C C . LEU A 1 190 ? -6.233 -11.610 -11.587 1.00 97.56 190 LEU A C 1
ATOM 1495 O O . LEU A 1 190 ? -5.668 -12.144 -12.535 1.00 97.56 190 LEU A O 1
ATOM 1499 N N . GLY A 1 191 ? -6.912 -10.470 -11.730 1.00 97.25 191 GLY A N 1
ATOM 1500 C CA . GLY A 1 191 ? -7.066 -9.781 -13.011 1.00 97.25 191 GLY A CA 1
ATOM 1501 C C . GLY A 1 191 ? -5.743 -9.293 -13.606 1.00 97.25 191 GLY A C 1
ATOM 1502 O O . GLY A 1 191 ? -5.540 -9.426 -14.814 1.00 97.25 191 GLY A O 1
ATOM 1503 N N . VAL A 1 192 ? -4.837 -8.764 -12.776 1.00 98.00 192 VAL A N 1
ATOM 1504 C CA . VAL A 1 192 ? -3.500 -8.317 -13.208 1.00 98.00 192 VAL A CA 1
ATOM 1505 C C . VAL A 1 192 ? -2.656 -9.505 -13.665 1.00 98.00 192 VAL A C 1
ATOM 1507 O O . VAL A 1 192 ? -2.090 -9.467 -14.757 1.00 98.00 192 VAL A O 1
ATOM 1510 N N . VAL A 1 193 ? -2.627 -10.582 -12.876 1.00 97.88 193 VAL A N 1
ATOM 1511 C CA . VAL A 1 193 ? -1.843 -11.783 -13.199 1.00 97.88 193 VAL A CA 1
ATOM 1512 C C . VAL A 1 193 ? -2.405 -12.502 -14.428 1.00 97.88 193 VAL A C 1
ATOM 1514 O O . VAL A 1 193 ? -1.662 -12.829 -15.349 1.00 97.88 193 VAL A O 1
ATOM 1517 N N . ALA A 1 194 ? -3.727 -12.666 -14.519 1.00 97.81 194 ALA A N 1
ATOM 1518 C CA . ALA A 1 194 ? -4.369 -13.261 -15.688 1.00 97.81 194 ALA A CA 1
ATOM 1519 C C . ALA A 1 194 ? -4.127 -12.432 -16.959 1.00 97.81 194 ALA A C 1
ATOM 1521 O O . ALA A 1 194 ? -3.939 -12.995 -18.033 1.00 97.81 194 ALA A O 1
ATOM 1522 N N . LYS A 1 195 ? -4.091 -11.094 -16.862 1.00 98.25 195 LYS A N 1
ATOM 1523 C CA . LYS A 1 195 ? -3.728 -10.230 -17.995 1.00 98.25 195 LYS A CA 1
ATOM 1524 C C . LYS A 1 195 ? -2.289 -10.486 -18.452 1.00 98.25 195 LYS A C 1
ATOM 1526 O O . LYS A 1 195 ? -2.075 -10.640 -19.650 1.00 98.25 195 LYS A O 1
ATOM 1531 N N . LYS A 1 196 ? -1.342 -10.600 -17.517 1.00 97.88 196 LYS A N 1
ATOM 1532 C CA . LYS A 1 196 ? 0.055 -10.946 -17.814 1.00 97.88 196 LYS A CA 1
ATOM 1533 C C . LYS A 1 196 ? 0.161 -12.304 -18.525 1.00 97.88 196 LYS A C 1
ATOM 1535 O O . LYS A 1 196 ? 0.795 -12.394 -19.567 1.00 97.88 196 LYS A O 1
ATOM 1540 N N . LEU A 1 197 ? -0.553 -13.327 -18.045 1.00 97.75 197 LEU A N 1
ATOM 1541 C CA . LEU A 1 197 ? -0.592 -14.654 -18.683 1.00 97.75 197 LEU A CA 1
ATOM 1542 C C . LEU A 1 197 ? -1.204 -14.633 -20.099 1.00 97.75 197 LEU A C 1
ATOM 1544 O O . LEU A 1 197 ? -0.827 -15.450 -20.941 1.00 97.75 197 LEU A O 1
ATOM 1548 N N . VAL A 1 198 ? -2.138 -13.714 -20.373 1.00 98.12 198 VAL A N 1
ATOM 1549 C CA . VAL A 1 198 ? -2.677 -13.488 -21.727 1.00 98.12 198 VAL A CA 1
ATOM 1550 C C . VAL A 1 198 ? -1.643 -12.823 -22.634 1.00 98.12 198 VAL A C 1
ATOM 1552 O O . VAL A 1 198 ? -1.497 -13.225 -23.785 1.00 98.12 198 VAL A O 1
ATOM 1555 N N . GLU A 1 199 ? -0.918 -11.825 -22.129 1.00 98.06 199 GLU A N 1
ATOM 1556 C CA . GLU A 1 199 ? 0.149 -11.138 -22.870 1.00 98.06 199 GLU A CA 1
ATOM 1557 C C . GLU A 1 199 ? 1.322 -12.077 -23.193 1.00 98.06 199 GLU A C 1
ATOM 1559 O O . GLU A 1 199 ? 1.877 -12.011 -24.287 1.00 98.06 199 GLU A O 1
ATOM 1564 N N . GLU A 1 200 ? 1.640 -13.005 -22.287 1.00 97.25 200 GLU A N 1
ATOM 1565 C CA . GLU A 1 200 ? 2.624 -14.077 -22.494 1.00 97.25 200 GLU A CA 1
ATOM 1566 C C . GLU A 1 200 ? 2.146 -15.164 -23.475 1.00 97.25 200 GLU A C 1
ATOM 1568 O O . GLU A 1 200 ? 2.927 -16.027 -23.872 1.00 97.25 200 GLU A O 1
ATOM 1573 N N . GLY A 1 201 ? 0.867 -15.155 -23.863 1.00 97.31 201 GLY A N 1
ATOM 1574 C CA . GLY A 1 201 ? 0.283 -16.158 -24.753 1.00 97.31 201 GLY A CA 1
ATOM 1575 C C . GLY A 1 201 ? 0.069 -17.529 -24.104 1.00 97.31 201 GLY A C 1
ATOM 1576 O O . GLY A 1 201 ? -0.140 -18.508 -24.816 1.00 97.31 201 GLY A O 1
ATOM 1577 N N . ARG A 1 202 ? 0.106 -17.619 -22.768 1.00 97.69 202 ARG A N 1
ATOM 1578 C CA . ARG A 1 202 ? -0.119 -18.873 -22.026 1.00 97.69 202 ARG A CA 1
ATOM 1579 C C . ARG A 1 202 ? -1.601 -19.219 -21.907 1.00 97.69 202 ARG A C 1
ATOM 1581 O O . ARG A 1 202 ? -1.972 -20.387 -21.939 1.00 97.69 202 ARG A O 1
ATOM 1588 N N . ILE A 1 203 ? -2.451 -18.205 -21.773 1.00 98.06 203 ILE A N 1
ATOM 1589 C CA . ILE A 1 203 ? -3.913 -18.338 -21.768 1.00 98.06 203 ILE A CA 1
ATOM 1590 C C . ILE A 1 203 ? -4.511 -17.337 -22.758 1.00 98.06 203 ILE A C 1
ATOM 1592 O O . ILE A 1 203 ? -3.910 -16.309 -23.057 1.00 98.06 203 ILE A O 1
ATOM 1596 N N . LYS A 1 204 ? -5.707 -17.605 -23.273 1.00 98.25 204 LYS A N 1
ATOM 1597 C CA . LYS A 1 204 ? -6.430 -16.700 -24.172 1.00 98.25 204 LYS A CA 1
ATOM 1598 C C . LYS A 1 204 ? -7.676 -16.177 -23.474 1.00 98.25 204 LYS A C 1
ATOM 1600 O O . LYS A 1 204 ? -8.292 -16.865 -22.666 1.00 98.25 204 LYS A O 1
ATOM 1605 N N . LYS A 1 205 ? -8.062 -14.941 -23.783 1.00 98.12 205 LYS A N 1
ATOM 1606 C CA . LYS A 1 205 ? -9.291 -14.336 -23.267 1.00 98.12 205 LYS A CA 1
ATOM 1607 C C . LYS A 1 205 ? -10.353 -14.278 -24.359 1.00 98.12 205 LYS A C 1
ATOM 1609 O O . LYS A 1 205 ? -10.168 -13.593 -25.363 1.00 98.12 205 LYS A O 1
ATOM 1614 N N . GLU A 1 206 ? -11.473 -14.956 -24.139 1.00 97.62 206 GLU A N 1
ATOM 1615 C CA . GLU A 1 206 ? -12.633 -14.973 -25.032 1.00 97.62 206 GLU A CA 1
ATOM 1616 C C . GLU A 1 206 ? -13.838 -14.369 -24.298 1.00 97.62 206 GLU A C 1
ATOM 1618 O O . GLU A 1 206 ? -14.561 -15.021 -23.546 1.00 97.62 206 GLU A O 1
ATOM 1623 N N . GLY A 1 207 ? -14.014 -13.053 -24.455 1.00 96.44 207 GLY A N 1
ATOM 1624 C CA . GLY A 1 207 ? -15.033 -12.298 -23.726 1.00 96.44 207 GLY A CA 1
ATOM 1625 C C . GLY A 1 207 ? -14.762 -12.280 -22.209 1.00 96.44 207 GLY A C 1
ATOM 1626 O O . GLY A 1 207 ? -13.706 -11.789 -21.794 1.00 96.44 207 GLY A O 1
ATOM 1627 N N . PRO A 1 208 ? -15.701 -12.750 -21.361 1.00 97.12 208 PRO A N 1
ATOM 1628 C CA . PRO A 1 208 ? -15.508 -12.828 -19.913 1.00 97.12 208 PRO A CA 1
ATOM 1629 C C . PRO A 1 208 ? -14.777 -14.102 -19.450 1.00 97.12 208 PRO A C 1
ATOM 1631 O O . PRO A 1 208 ? -14.573 -14.255 -18.245 1.00 97.12 208 PRO A O 1
ATOM 1634 N N . LEU A 1 209 ? -14.429 -15.008 -20.370 1.00 98.12 209 LEU A N 1
ATOM 1635 C CA . LEU A 1 209 ? -13.819 -16.303 -20.078 1.00 98.12 209 LEU A CA 1
ATOM 1636 C C . LEU A 1 209 ? -12.321 -16.293 -20.399 1.00 98.12 209 LEU A C 1
ATOM 1638 O O . LEU A 1 209 ? -11.882 -15.680 -21.376 1.00 98.12 209 LEU A O 1
ATOM 1642 N N . TYR A 1 210 ? -11.550 -16.998 -19.578 1.00 98.31 210 TYR A N 1
ATOM 1643 C CA . TYR A 1 210 ? -10.141 -17.303 -19.800 1.00 98.31 210 TYR A CA 1
ATOM 1644 C C . TYR A 1 210 ? -10.029 -18.782 -20.177 1.00 98.31 210 TYR A C 1
ATOM 1646 O O . TYR A 1 210 ? -10.423 -19.633 -19.385 1.00 98.31 210 TYR A O 1
ATOM 1654 N N . ILE A 1 211 ? -9.540 -19.071 -21.384 1.00 98.25 211 ILE A N 1
ATOM 1655 C CA . ILE A 1 211 ? -9.408 -20.415 -21.965 1.00 98.25 211 ILE A CA 1
ATOM 1656 C C . ILE A 1 211 ? -7.917 -20.778 -22.106 1.00 98.25 211 ILE A C 1
ATOM 1658 O O . ILE A 1 211 ? -7.110 -19.897 -22.426 1.00 98.25 211 ILE A O 1
ATOM 1662 N N . PRO A 1 212 ? -7.513 -22.044 -21.895 1.00 97.88 212 PRO A N 1
ATOM 1663 C CA . PRO A 1 212 ? -6.148 -22.480 -22.182 1.00 97.88 212 PRO A CA 1
ATOM 1664 C C . PRO A 1 212 ? -5.820 -22.401 -23.682 1.00 97.88 212 PRO A C 1
ATOM 1666 O O . PRO A 1 212 ? -6.648 -22.729 -24.536 1.00 97.88 212 PRO A O 1
ATOM 1669 N N . VAL A 1 213 ? -4.597 -21.974 -24.014 1.00 95.69 213 VAL A N 1
ATOM 1670 C CA . VAL A 1 213 ? -4.075 -22.033 -25.389 1.00 95.69 213 VAL A CA 1
ATOM 1671 C C . VAL A 1 213 ? -3.603 -23.465 -25.645 1.00 95.69 213 VAL A C 1
ATOM 1673 O O . VAL A 1 213 ? -2.727 -23.953 -24.935 1.00 95.69 213 VAL A O 1
ATOM 1676 N N . ARG A 1 214 ? -4.228 -24.151 -26.609 1.00 81.06 214 ARG A N 1
ATOM 1677 C CA . ARG A 1 214 ? -3.819 -25.490 -27.064 1.00 81.06 214 ARG A CA 1
ATOM 1678 C C . ARG A 1 214 ? -2.727 -25.420 -28.119 1.00 81.06 214 ARG A C 1
ATOM 1680 O O . ARG A 1 214 ? -2.781 -24.477 -28.940 1.00 81.06 214 ARG A O 1
#

pLDDT: mean 85.57, std 20.56, range [38.75, 98.56]

Radius of gyration: 40.02 Å; chains: 1; bounding box: 87×44×126 Å

Foldseek 3Di:
DVVVVVVVVVVVVVVVVVVVVVVVVVVVVVVVVVVVVVVVVVVVVVVVCVVVVVVVVVVVVVVVVVVVVVVVVVVVVVVVVVVVVVVVVVVVVVVVVQVVVCVVPVDNDDPPPPDPPPPPPPVVPVVVVVVVVVVVVVVVVVVVPPPPDDPPPPVPQPPLRVLLVVQAVCQVFDALVVVCVVVVDDSVVSVVSLVVCCVVVQWPDDDRGIHGDD

Sequence (214 aa):
DLSAKVSEMVEGFGKERAEMSAQLKADLAKAEAERVRQAQEEARERAAEVPERRAKVSEMLEGFGKEDTERRAAVSEMLEGFRKEQAESAAAWRDLVATMRAKRTGVPLRVVPPEEVKMAVVEEAEAVEEREEAEAVEKIEEAEAAEEVEEESYEEKTLEEQIFAFVNSHPEGIKLVDMERALEAPRIRLGVVAKKLVEEGRIKKEGPLYIPVR

Secondary structure (DSSP, 8-state):
-HHHHHHHHHHHHHHHHHHHHHHHHHHHHHHHHHHHHHHHHHHHHHHHHHHHHHHHHHHHHHHHHHHHHHHHHHHHHHHHHHHHHHHHHHHHHHHHHHHHHHHHHSS----PPP-----TTSHHHHHHHHHHHHHHHHHHHTTSSS--S---------HHHHHHHHHHT-TT-EEHHHHHHHH---HHHHHHHHHHHHHTTSEEEETTEEEE--